Protein AF-A0A954G2Z8-F1 (afdb_monomer)

pLDDT: mean 92.36, std 8.11, range [52.47, 98.81]

Sequence (310 aa):
PIFQYERGKNSLGLRSRPERDPNVRHILRVSKGTLALEGIGFEFDPPEVGKDVPWAAIVVNGGNLKMLNCSISEQNDKGMAAVQFLKPTDSTITNCFFVGGRAAFEIEGTGKQTISVDDSILFSRKIFSVLKSTGTPAGGDINLNLSYCTVQGSEGFVFERFVKNINVKSDHCAFKVENLGLSMLSNKGSKENRSFAGEANVYDVNDWLGMSGKAESSVTDVKSWNQFWGKTDETSVGETLAFVFRRPNNSFNHRYKPEDWEVSETSPLVIRGLDFGAKPASVGAGAGFSRFRSSILYNEWKQKQLAAAK

Structure (mmCIF, N/CA/C/O backbone):
data_AF-A0A954G2Z8-F1
#
_entry.id   AF-A0A954G2Z8-F1
#
loop_
_atom_site.group_PDB
_atom_site.id
_atom_site.type_symbol
_atom_site.label_atom_id
_atom_site.label_alt_id
_atom_site.label_comp_id
_atom_site.label_asym_id
_atom_site.label_entity_id
_atom_site.label_seq_id
_atom_site.pdbx_PDB_ins_code
_atom_site.Cartn_x
_atom_site.Cartn_y
_atom_site.Cartn_z
_atom_site.occupancy
_atom_site.B_iso_or_equiv
_atom_site.auth_seq_id
_atom_site.auth_comp_id
_atom_site.auth_asym_id
_atom_site.auth_atom_id
_atom_site.pdbx_PDB_model_num
ATOM 1 N N . PRO A 1 1 ? 0.692 -10.985 -18.324 1.00 90.25 1 PRO A N 1
ATOM 2 C CA . PRO A 1 1 ? 2.110 -10.781 -18.721 1.00 90.25 1 PRO A CA 1
ATOM 3 C C . PRO A 1 1 ? 2.911 -10.355 -17.489 1.00 90.25 1 PRO A C 1
ATOM 5 O O . PRO A 1 1 ? 2.307 -9.758 -16.600 1.00 90.25 1 PRO A O 1
ATOM 8 N N . ILE A 1 2 ? 4.210 -10.663 -17.429 1.00 94.81 2 ILE A N 1
ATOM 9 C CA . ILE A 1 2 ? 5.094 -10.249 -16.329 1.00 94.81 2 ILE A CA 1
ATOM 10 C C . ILE A 1 2 ? 6.213 -9.380 -16.903 1.00 94.81 2 ILE A C 1
ATOM 12 O O . ILE A 1 2 ? 6.859 -9.770 -17.873 1.00 94.81 2 ILE A O 1
ATOM 16 N N . PHE A 1 3 ? 6.415 -8.202 -16.319 1.00 94.56 3 PHE A N 1
ATOM 17 C CA . PHE A 1 3 ? 7.548 -7.324 -16.586 1.00 94.56 3 PHE A CA 1
ATOM 18 C C . PHE A 1 3 ? 8.568 -7.520 -15.471 1.00 94.56 3 PHE A C 1
ATOM 20 O O . PHE A 1 3 ? 8.352 -7.074 -14.344 1.00 94.56 3 PHE A O 1
ATOM 27 N N . GLN A 1 4 ? 9.667 -8.194 -15.793 1.00 95.06 4 GLN A N 1
ATOM 28 C CA . GLN A 1 4 ? 10.774 -8.379 -14.867 1.00 95.06 4 GLN A CA 1
ATOM 29 C C . GLN A 1 4 ? 11.759 -7.217 -15.006 1.00 95.06 4 GLN A C 1
ATOM 31 O O . GLN A 1 4 ? 12.159 -6.857 -16.116 1.00 95.06 4 GLN A O 1
ATOM 36 N N . TYR A 1 5 ? 12.136 -6.606 -13.886 1.00 93.62 5 TYR A N 1
ATOM 37 C CA . TYR A 1 5 ? 13.180 -5.594 -13.879 1.00 93.62 5 TYR A CA 1
ATOM 38 C C . TYR A 1 5 ? 14.544 -6.246 -14.111 1.00 93.62 5 TYR A C 1
ATOM 40 O O . TYR A 1 5 ? 14.969 -7.123 -13.362 1.00 93.62 5 TYR A O 1
ATOM 48 N N . GLU A 1 6 ? 15.272 -5.740 -15.102 1.00 87.50 6 GLU A N 1
ATOM 49 C CA . GLU A 1 6 ? 16.677 -6.060 -15.308 1.00 87.50 6 GLU A CA 1
ATOM 50 C C . GLU A 1 6 ? 17.505 -4.780 -15.390 1.00 87.50 6 GLU A C 1
ATOM 52 O O . GLU A 1 6 ? 17.125 -3.783 -16.013 1.00 87.50 6 GLU A O 1
ATOM 57 N N . ARG A 1 7 ? 18.699 -4.810 -14.789 1.00 82.06 7 ARG A N 1
ATOM 58 C CA . ARG A 1 7 ? 19.651 -3.704 -14.902 1.00 82.06 7 ARG A CA 1
ATOM 59 C C . ARG A 1 7 ? 20.201 -3.647 -16.327 1.00 82.06 7 ARG A C 1
ATOM 61 O O . ARG A 1 7 ? 21.109 -4.396 -16.685 1.00 82.06 7 ARG A O 1
ATOM 68 N N . GLY A 1 8 ? 19.683 -2.704 -17.107 1.00 81.12 8 GLY A N 1
ATOM 69 C CA . GLY A 1 8 ? 20.103 -2.471 -18.484 1.00 81.12 8 GLY A CA 1
ATOM 70 C C . GLY A 1 8 ? 21.522 -1.905 -18.650 1.00 81.12 8 GLY A C 1
ATOM 71 O O . GLY A 1 8 ? 22.284 -1.680 -17.698 1.00 81.12 8 GLY A O 1
ATOM 72 N N . LYS A 1 9 ? 21.869 -1.651 -19.913 1.00 83.44 9 LYS A N 1
ATOM 73 C CA . LYS A 1 9 ? 23.077 -0.934 -20.335 1.00 83.44 9 LYS A CA 1
ATOM 74 C C . LYS A 1 9 ? 22.714 0.489 -20.766 1.00 83.44 9 LYS A C 1
ATOM 76 O O . LYS A 1 9 ? 21.613 0.725 -21.253 1.00 83.44 9 LYS A O 1
ATOM 81 N N . ASN A 1 10 ? 23.640 1.428 -20.604 1.00 80.50 10 ASN A N 1
ATOM 82 C CA . ASN A 1 10 ? 23.507 2.781 -21.136 1.00 80.50 10 ASN A CA 1
ATOM 83 C C . ASN A 1 10 ? 23.793 2.817 -22.652 1.00 80.50 10 ASN A C 1
ATOM 85 O O . ASN A 1 10 ? 24.149 1.803 -23.253 1.00 80.50 10 ASN A O 1
ATOM 89 N N . SER A 1 11 ? 23.692 4.000 -23.267 1.00 80.81 11 SER A N 1
ATOM 90 C CA . SER A 1 11 ? 23.956 4.210 -24.702 1.00 80.81 11 SER A CA 1
ATOM 91 C C . SER A 1 11 ? 25.372 3.825 -25.155 1.00 80.81 11 SER A C 1
ATOM 93 O O . SER A 1 11 ? 25.592 3.612 -26.341 1.00 80.81 11 SER A O 1
ATOM 95 N N . LEU A 1 12 ? 26.323 3.700 -24.224 1.00 83.62 12 LEU A N 1
ATOM 96 C CA . LEU A 1 12 ? 27.702 3.266 -24.474 1.00 83.62 12 LEU A CA 1
ATOM 97 C C . LEU A 1 12 ? 27.895 1.751 -24.266 1.00 83.62 12 LEU A C 1
ATOM 99 O O . LEU A 1 12 ? 29.023 1.266 -24.261 1.00 83.62 12 LEU A O 1
ATOM 103 N N . GLY A 1 13 ? 26.820 0.993 -24.022 1.00 84.06 13 GLY A N 1
ATOM 104 C CA . GLY A 1 13 ? 26.878 -0.446 -23.754 1.00 84.06 13 GLY A CA 1
ATOM 105 C C . GLY A 1 13 ? 27.413 -0.816 -22.363 1.00 84.06 13 GLY A C 1
ATOM 106 O O . GLY A 1 13 ? 27.568 -2.003 -22.057 1.00 84.06 13 GLY A O 1
ATOM 107 N N . LEU A 1 14 ? 27.670 0.166 -21.495 1.00 85.50 14 LEU A N 1
ATOM 108 C CA . LEU A 1 14 ? 28.127 -0.052 -20.124 1.00 85.50 14 LEU A CA 1
ATOM 109 C C . LEU A 1 14 ? 26.931 -0.323 -19.215 1.00 85.50 14 LEU A C 1
ATOM 111 O O . LEU A 1 14 ? 25.876 0.281 -19.386 1.00 85.50 14 LEU A O 1
ATOM 115 N N . ARG A 1 15 ? 27.092 -1.186 -18.203 1.00 85.25 15 ARG A N 1
ATOM 116 C CA . ARG A 1 15 ? 26.044 -1.402 -17.189 1.00 85.25 15 ARG A CA 1
ATOM 117 C C . ARG A 1 15 ? 25.633 -0.061 -16.580 1.00 85.25 15 ARG A C 1
ATOM 119 O O . ARG A 1 15 ? 26.488 0.668 -16.066 1.00 85.25 15 ARG A O 1
ATOM 126 N N . SER A 1 16 ? 24.336 0.243 -16.622 1.00 86.19 16 SER A N 1
ATOM 127 C CA . SER A 1 16 ? 23.784 1.478 -16.061 1.00 86.19 16 SER A CA 1
ATOM 128 C C . SER A 1 16 ? 24.166 1.610 -14.593 1.00 86.19 16 SER A C 1
ATOM 130 O O . SER A 1 16 ? 24.310 0.595 -13.922 1.00 86.19 16 SER A O 1
ATOM 132 N N . ARG A 1 17 ? 24.373 2.825 -14.077 1.00 89.19 17 ARG A N 1
ATOM 133 C CA . ARG A 1 17 ? 24.805 3.068 -12.687 1.00 89.19 17 ARG A CA 1
ATOM 134 C C . ARG A 1 17 ? 23.668 3.723 -11.900 1.00 89.19 17 ARG A C 1
ATOM 136 O O . ARG A 1 17 ? 23.559 4.949 -11.956 1.00 89.19 17 ARG A O 1
ATOM 143 N N . PRO A 1 18 ? 22.823 2.944 -11.199 1.00 89.81 18 PRO A N 1
ATOM 144 C CA . PRO A 1 18 ? 21.674 3.467 -10.462 1.00 89.81 18 PRO A CA 1
ATOM 145 C C . PRO A 1 18 ? 22.058 4.549 -9.459 1.00 89.81 18 PRO A C 1
ATOM 147 O O . PRO A 1 18 ? 21.295 5.476 -9.235 1.00 89.81 18 PRO A O 1
ATOM 150 N N . GLU A 1 19 ? 23.274 4.519 -8.918 1.00 89.12 19 GLU A N 1
ATOM 151 C CA . GLU A 1 19 ? 23.785 5.524 -7.985 1.00 89.12 19 GLU A CA 1
ATOM 152 C C . GLU A 1 19 ? 23.887 6.921 -8.622 1.00 89.12 19 GLU A C 1
ATOM 154 O O . GLU A 1 19 ? 23.831 7.925 -7.918 1.00 89.12 19 GLU A O 1
ATOM 159 N N . ARG A 1 20 ? 24.033 6.993 -9.953 1.00 87.50 20 ARG A N 1
ATOM 160 C CA . ARG A 1 20 ? 24.210 8.239 -10.719 1.00 87.50 20 ARG A CA 1
ATOM 161 C C . ARG A 1 20 ? 23.039 8.563 -11.640 1.00 87.50 20 ARG A C 1
ATOM 163 O O . ARG A 1 20 ? 22.865 9.724 -11.985 1.00 87.50 20 ARG A O 1
ATOM 170 N N . ASP A 1 21 ? 22.268 7.559 -12.039 1.00 87.56 21 ASP A N 1
ATOM 171 C CA . ASP A 1 21 ? 21.149 7.710 -12.964 1.00 87.56 21 ASP A CA 1
ATOM 172 C C . ASP A 1 21 ? 19.831 7.293 -12.289 1.00 87.56 21 ASP A C 1
ATOM 174 O O . ASP A 1 21 ? 19.577 6.102 -12.094 1.00 87.56 21 ASP A O 1
ATOM 178 N N . PRO A 1 22 ? 18.970 8.253 -11.913 1.00 88.81 22 PRO A N 1
ATOM 179 C CA . PRO A 1 22 ? 17.661 7.954 -11.343 1.00 88.81 22 PRO A CA 1
ATOM 180 C C . PRO A 1 22 ? 16.688 7.265 -12.307 1.00 88.81 22 PRO A C 1
ATOM 182 O O . PRO A 1 22 ? 15.720 6.654 -11.852 1.00 88.81 22 PRO A O 1
ATOM 185 N N . ASN A 1 23 ? 16.903 7.356 -13.624 1.00 87.69 23 ASN A N 1
ATOM 186 C CA . ASN A 1 23 ? 15.983 6.788 -14.614 1.00 87.69 23 ASN A CA 1
ATOM 187 C C . ASN A 1 23 ? 16.054 5.266 -14.689 1.00 87.69 23 ASN A C 1
ATOM 189 O O . ASN A 1 23 ? 15.113 4.640 -15.157 1.00 87.69 23 ASN A O 1
ATOM 193 N N . VAL A 1 24 ? 17.127 4.665 -14.177 1.00 90.25 24 VAL A N 1
ATOM 194 C CA . VAL A 1 24 ? 17.268 3.204 -14.128 1.00 90.25 24 VAL A CA 1
ATOM 195 C C . VAL A 1 24 ? 16.809 2.610 -12.800 1.00 90.25 24 VAL A C 1
ATOM 197 O O . VAL A 1 24 ? 17.068 1.448 -12.537 1.00 90.25 24 VAL A O 1
ATOM 200 N N . ARG A 1 25 ? 16.163 3.397 -11.930 1.00 93.06 25 ARG A N 1
ATOM 201 C CA . ARG A 1 25 ? 15.697 2.939 -10.608 1.00 93.06 25 ARG A CA 1
ATOM 202 C C . ARG A 1 25 ? 14.254 2.429 -10.604 1.00 93.06 25 ARG A C 1
ATOM 204 O O . ARG A 1 25 ? 13.745 2.115 -9.533 1.00 93.06 25 ARG A O 1
ATOM 211 N N . HIS A 1 26 ? 13.604 2.400 -11.769 1.00 94.44 26 HIS A N 1
ATOM 212 C CA . HIS A 1 26 ? 12.204 2.017 -11.926 1.00 94.44 26 HIS A CA 1
ATOM 213 C C . HIS A 1 26 ? 11.900 1.373 -13.275 1.00 94.44 26 HIS A C 1
ATOM 215 O O . HIS A 1 26 ? 12.658 1.549 -14.225 1.00 94.44 26 HIS A O 1
ATOM 221 N N . ILE A 1 27 ? 10.784 0.636 -13.352 1.00 94.25 27 ILE A N 1
ATOM 222 C CA . ILE A 1 27 ? 10.290 0.043 -14.607 1.00 94.25 27 ILE A CA 1
ATOM 223 C C . ILE A 1 27 ? 9.490 1.087 -15.385 1.00 94.25 27 ILE A C 1
ATOM 225 O O . ILE A 1 27 ? 9.702 1.271 -16.581 1.00 94.25 27 ILE A O 1
ATOM 229 N N . LEU A 1 28 ? 8.567 1.779 -14.710 1.00 95.06 28 LEU A N 1
ATOM 230 C CA . LEU A 1 28 ? 7.657 2.731 -15.345 1.00 95.06 28 LEU A CA 1
ATOM 231 C C . LEU A 1 28 ? 7.708 4.094 -14.669 1.00 95.06 28 LEU A C 1
ATOM 233 O O . LEU A 1 28 ? 7.765 4.200 -13.443 1.00 95.06 28 LEU A O 1
ATOM 237 N N . ARG A 1 29 ? 7.622 5.145 -15.488 1.00 95.94 29 ARG A N 1
ATOM 238 C CA . ARG A 1 29 ? 7.401 6.514 -15.029 1.00 95.94 29 ARG A CA 1
ATOM 239 C C . ARG A 1 29 ? 6.187 7.125 -15.711 1.00 95.94 29 ARG A C 1
ATOM 241 O O . ARG A 1 29 ? 6.143 7.222 -16.935 1.00 95.94 29 ARG A O 1
ATOM 248 N N . VAL A 1 30 ? 5.257 7.624 -14.906 1.00 96.69 30 VAL A N 1
ATOM 249 C CA . VAL A 1 30 ? 4.164 8.495 -15.342 1.00 96.69 30 VAL A CA 1
ATOM 250 C C . VAL A 1 30 ? 4.600 9.935 -15.095 1.00 96.69 30 VAL A C 1
ATOM 252 O O . VAL A 1 30 ? 4.834 10.322 -13.954 1.00 96.69 30 VAL A O 1
ATOM 255 N N . SER A 1 31 ? 4.779 10.713 -16.162 1.00 95.00 31 SER A N 1
ATOM 256 C CA . SER A 1 31 ? 5.211 12.121 -16.061 1.00 95.00 31 SER A CA 1
ATOM 257 C C . SER A 1 31 ? 4.078 13.116 -16.334 1.00 95.00 31 SER A C 1
ATOM 259 O O . SER A 1 31 ? 4.170 14.279 -15.947 1.00 95.00 31 SER A O 1
ATOM 261 N N . LYS A 1 32 ? 3.044 12.690 -17.070 1.00 93.56 32 LYS A N 1
ATOM 262 C CA . LYS A 1 32 ? 1.860 13.477 -17.444 1.00 93.56 32 LYS A CA 1
ATOM 263 C C . LYS A 1 32 ? 0.747 12.551 -17.941 1.00 93.56 32 LYS A C 1
ATOM 265 O O . LYS A 1 32 ? 1.028 11.433 -18.367 1.00 93.56 32 LYS A O 1
ATOM 270 N N . GLY A 1 33 ? -0.485 13.060 -17.980 1.00 94.38 33 GLY A N 1
ATOM 271 C CA . GLY A 1 33 ? -1.647 12.318 -18.477 1.00 94.38 33 GLY A CA 1
ATOM 272 C C . GLY A 1 33 ? -2.090 11.203 -17.527 1.00 94.38 33 GLY A C 1
ATOM 273 O O . GLY A 1 33 ? -1.737 11.216 -16.353 1.00 94.38 33 GLY A O 1
ATOM 274 N N . THR A 1 34 ? -2.875 10.254 -18.035 1.00 95.12 34 THR A N 1
ATOM 275 C CA . THR A 1 34 ? -3.327 9.084 -17.268 1.00 95.12 34 THR A CA 1
ATOM 276 C C . THR A 1 34 ? -2.747 7.819 -17.886 1.00 95.12 34 THR A C 1
ATOM 278 O O . THR A 1 34 ? -2.984 7.556 -19.064 1.00 95.12 34 THR A O 1
ATOM 281 N N . LEU A 1 35 ? -2.010 7.036 -17.097 1.00 95.69 35 LEU A N 1
ATOM 282 C CA . LEU A 1 35 ? -1.584 5.688 -17.470 1.00 95.69 35 LEU A CA 1
ATOM 283 C C . LEU A 1 35 ? -2.550 4.673 -16.855 1.00 95.69 35 LEU A C 1
ATOM 285 O O . LEU A 1 35 ? -2.660 4.602 -15.632 1.00 95.69 35 LEU A O 1
ATOM 289 N N . ALA A 1 36 ? -3.222 3.891 -17.699 1.00 95.06 36 ALA A N 1
ATOM 290 C CA . ALA A 1 36 ? -4.060 2.773 -17.278 1.00 95.06 36 ALA A CA 1
ATOM 291 C C . ALA A 1 36 ? -3.338 1.441 -17.530 1.00 95.06 36 ALA A C 1
ATOM 293 O O . ALA A 1 36 ? -2.864 1.194 -18.638 1.00 95.06 36 ALA A O 1
ATOM 294 N N . LEU A 1 37 ? -3.248 0.601 -16.500 1.00 96.06 37 LEU A N 1
ATOM 295 C CA . LEU A 1 37 ? -2.634 -0.725 -16.531 1.00 96.06 37 LEU A CA 1
ATOM 296 C C . LEU A 1 37 ? -3.671 -1.768 -16.104 1.00 96.06 37 LEU A C 1
ATOM 298 O O . LEU A 1 37 ? -4.295 -1.612 -15.056 1.00 96.06 37 LEU A O 1
ATOM 302 N N . GLU A 1 38 ? -3.825 -2.834 -16.893 1.00 95.50 38 GLU A N 1
ATOM 303 C CA . GLU A 1 38 ? -4.797 -3.906 -16.641 1.00 95.50 38 GLU A CA 1
ATOM 304 C C . GLU A 1 38 ? -4.132 -5.285 -16.730 1.00 95.50 38 GLU A C 1
ATOM 306 O O . GLU A 1 38 ? -3.578 -5.645 -17.772 1.00 95.50 38 GLU A O 1
ATOM 311 N N . GLY A 1 39 ? -4.198 -6.084 -15.662 1.00 96.38 39 GLY A N 1
ATOM 312 C CA . GLY A 1 39 ? -3.778 -7.491 -15.711 1.00 96.38 39 GLY A CA 1
ATOM 313 C C . GLY A 1 39 ? -2.266 -7.718 -15.848 1.00 96.38 39 GLY A C 1
ATOM 314 O O . GLY A 1 39 ? -1.847 -8.769 -16.354 1.00 96.38 39 GLY A O 1
ATOM 315 N N . ILE A 1 40 ? -1.440 -6.740 -15.459 1.00 97.06 40 ILE A N 1
ATOM 316 C CA . ILE A 1 40 ? 0.021 -6.776 -15.624 1.00 97.06 40 ILE A CA 1
ATOM 317 C C . ILE A 1 40 ? 0.704 -7.117 -14.296 1.00 97.06 40 ILE A C 1
ATOM 319 O O . ILE A 1 40 ? 0.449 -6.485 -13.275 1.00 97.06 40 ILE A O 1
ATOM 323 N N . GLY A 1 41 ? 1.596 -8.108 -14.324 1.00 97.88 41 GLY A N 1
ATOM 324 C CA . GLY A 1 41 ? 2.510 -8.411 -13.226 1.00 97.88 41 GLY A CA 1
ATOM 325 C C . GLY A 1 41 ? 3.847 -7.690 -13.394 1.00 97.88 41 GLY A C 1
ATOM 326 O O . GLY A 1 41 ? 4.348 -7.565 -14.511 1.00 97.88 41 GLY A O 1
ATOM 327 N N . PHE A 1 42 ? 4.433 -7.257 -12.286 1.00 98.06 42 PHE A N 1
ATOM 328 C CA . PHE A 1 42 ? 5.763 -6.672 -12.196 1.00 98.06 42 PHE A CA 1
ATOM 329 C C . PHE A 1 42 ? 6.573 -7.441 -11.153 1.00 98.06 42 PHE A C 1
ATOM 331 O O . PHE A 1 42 ? 6.142 -7.593 -10.007 1.00 98.06 42 PHE A O 1
ATOM 338 N N . GLU A 1 43 ? 7.752 -7.905 -11.549 1.00 97.56 43 GLU A N 1
ATOM 339 C CA . GLU A 1 43 ? 8.732 -8.523 -10.656 1.00 97.56 43 GLU A CA 1
ATOM 340 C C . GLU A 1 43 ? 9.955 -7.612 -10.606 1.00 97.56 43 GLU A C 1
ATOM 342 O O . GLU A 1 43 ? 10.632 -7.395 -11.613 1.00 97.56 43 GLU A O 1
ATOM 347 N N . PHE A 1 44 ? 10.201 -7.014 -9.444 1.00 97.06 44 PHE A N 1
ATOM 348 C CA . PHE A 1 44 ? 11.260 -6.043 -9.235 1.00 97.06 44 PHE A CA 1
ATOM 349 C C . PHE A 1 44 ? 12.186 -6.524 -8.126 1.00 97.06 44 PHE A C 1
ATOM 351 O O . PHE A 1 44 ? 11.900 -6.331 -6.951 1.00 97.06 44 PHE A O 1
ATOM 358 N N . ASP A 1 45 ? 13.323 -7.090 -8.518 1.00 96.31 45 ASP A N 1
ATOM 359 C CA . ASP A 1 45 ? 14.423 -7.415 -7.614 1.00 96.31 45 ASP A CA 1
ATOM 360 C C . ASP A 1 45 ? 15.536 -6.376 -7.797 1.00 96.31 45 ASP A C 1
ATOM 362 O O . ASP A 1 45 ? 16.297 -6.444 -8.774 1.00 96.31 45 ASP A O 1
ATOM 366 N N . PRO A 1 46 ? 15.656 -5.377 -6.899 1.00 93.69 46 PRO A N 1
ATOM 367 C CA . PRO A 1 46 ? 16.713 -4.396 -7.017 1.00 93.69 46 PRO A CA 1
ATOM 368 C C . PRO A 1 46 ? 18.097 -5.057 -6.948 1.00 93.69 46 PRO A C 1
ATOM 370 O O . PRO A 1 46 ? 18.344 -5.887 -6.073 1.00 93.69 46 PRO A O 1
ATOM 373 N N . PRO A 1 47 ? 19.039 -4.708 -7.835 1.00 91.25 47 PRO A N 1
ATOM 374 C CA . PRO A 1 47 ? 20.375 -5.268 -7.805 1.00 91.25 47 PRO A CA 1
ATOM 375 C C . PRO A 1 47 ? 21.135 -4.737 -6.596 1.00 91.25 47 PRO A C 1
ATOM 377 O O . PRO A 1 47 ? 20.971 -3.586 -6.187 1.00 91.25 47 PRO A O 1
ATOM 380 N N . GLU A 1 48 ? 22.060 -5.546 -6.094 1.00 88.12 48 GLU A N 1
ATOM 381 C CA . GLU A 1 48 ? 23.008 -5.072 -5.101 1.00 88.12 48 GLU A CA 1
ATOM 382 C C . GLU A 1 48 ? 23.917 -3.991 -5.700 1.00 88.12 48 GLU A C 1
ATOM 384 O O . GLU A 1 48 ? 24.555 -4.158 -6.746 1.00 88.12 48 GLU A O 1
ATOM 389 N N . VAL A 1 49 ? 23.935 -2.849 -5.025 1.00 85.25 49 VAL A N 1
ATOM 390 C CA . VAL A 1 49 ? 24.729 -1.670 -5.355 1.00 85.25 49 VAL A CA 1
ATOM 391 C C . VAL A 1 49 ? 25.412 -1.203 -4.075 1.00 85.25 49 VAL A C 1
ATOM 393 O O . VAL A 1 49 ? 24.845 -1.295 -2.993 1.00 85.25 49 VAL A O 1
ATOM 396 N N . GLY A 1 50 ? 26.650 -0.715 -4.168 1.00 81.12 50 GLY A N 1
ATOM 397 C CA . GLY A 1 50 ? 27.468 -0.380 -2.989 1.00 81.12 50 GLY A CA 1
ATOM 398 C C . GLY A 1 50 ? 27.022 0.872 -2.219 1.00 81.12 50 GLY A C 1
ATOM 399 O O . GLY A 1 50 ? 27.800 1.412 -1.436 1.00 81.12 50 GLY A O 1
ATOM 400 N N . LYS A 1 51 ? 25.823 1.393 -2.496 1.00 85.12 51 LYS A N 1
ATOM 401 C CA . LYS A 1 51 ? 25.218 2.571 -1.869 1.00 85.12 51 LYS A CA 1
ATOM 402 C C . LYS A 1 51 ? 23.716 2.367 -1.758 1.00 85.12 51 LYS A C 1
ATOM 404 O O . LYS A 1 51 ? 23.136 1.691 -2.600 1.00 85.12 51 LYS A O 1
ATOM 409 N N . ASP A 1 52 ? 23.102 3.021 -0.783 1.00 85.75 52 ASP A N 1
ATOM 410 C CA . ASP A 1 52 ? 21.648 3.057 -0.684 1.00 85.75 52 ASP A CA 1
ATOM 411 C C . ASP A 1 52 ? 21.044 3.811 -1.882 1.00 85.75 52 ASP A C 1
ATOM 413 O O . ASP A 1 52 ? 21.497 4.903 -2.251 1.00 85.75 52 ASP A O 1
ATOM 417 N N . VAL A 1 53 ? 20.062 3.191 -2.533 1.00 90.31 53 VAL A N 1
ATOM 418 C CA . VAL A 1 53 ? 19.406 3.699 -3.740 1.00 90.31 53 VAL A CA 1
ATOM 419 C C . VAL A 1 53 ? 17.897 3.552 -3.556 1.00 90.31 53 VAL A C 1
ATOM 421 O O . VAL A 1 53 ? 17.424 2.442 -3.328 1.00 90.31 53 VAL A O 1
ATOM 424 N N . PRO A 1 54 ? 17.112 4.633 -3.714 1.00 90.38 54 PRO A N 1
ATOM 425 C CA . PRO A 1 54 ? 15.663 4.542 -3.625 1.00 90.38 54 PRO A CA 1
ATOM 426 C C . PRO A 1 54 ? 15.117 3.865 -4.886 1.00 90.38 54 PRO A C 1
ATOM 428 O O . PRO A 1 54 ? 15.034 4.479 -5.953 1.00 90.38 54 PRO A O 1
ATOM 431 N N . TRP A 1 55 ? 14.778 2.586 -4.761 1.00 95.44 55 TRP A N 1
ATOM 432 C CA . TRP A 1 55 ? 14.184 1.780 -5.826 1.00 95.44 55 TRP A CA 1
ATOM 433 C C . TRP A 1 55 ? 12.669 1.953 -5.872 1.00 95.44 55 TRP A C 1
ATOM 435 O O . TRP A 1 55 ? 12.027 2.047 -4.827 1.00 95.44 55 TRP A O 1
ATOM 445 N N . ALA A 1 56 ? 12.059 1.952 -7.051 1.00 96.25 56 ALA A N 1
ATOM 446 C CA . ALA A 1 56 ? 10.603 1.919 -7.149 1.00 96.25 56 ALA A CA 1
ATOM 447 C C . ALA A 1 56 ? 10.154 1.138 -8.378 1.00 96.25 56 ALA A C 1
ATOM 449 O O . ALA A 1 56 ? 10.754 1.309 -9.425 1.00 96.25 56 ALA A O 1
ATOM 450 N N . ALA A 1 57 ? 9.101 0.324 -8.317 1.00 97.38 57 ALA A N 1
ATOM 451 C CA . ALA A 1 57 ? 8.619 -0.333 -9.535 1.00 97.38 57 ALA A CA 1
ATOM 452 C C . ALA A 1 57 ? 7.951 0.684 -10.480 1.00 97.38 57 ALA A C 1
ATOM 454 O O . ALA A 1 57 ? 8.283 0.741 -11.671 1.00 97.38 57 ALA A O 1
ATOM 455 N N . ILE A 1 58 ? 7.074 1.536 -9.937 1.00 97.94 58 ILE A N 1
ATOM 456 C CA . ILE A 1 58 ? 6.376 2.594 -10.676 1.00 97.94 58 ILE A CA 1
ATOM 457 C C . ILE A 1 58 ? 6.600 3.949 -9.998 1.00 97.94 58 ILE A C 1
ATOM 459 O O . ILE A 1 58 ? 6.403 4.097 -8.795 1.00 97.94 58 ILE A O 1
ATOM 463 N N . VAL A 1 59 ? 6.963 4.965 -10.784 1.00 97.31 59 VAL A N 1
ATOM 464 C CA . VAL A 1 59 ? 7.095 6.355 -10.325 1.00 97.31 59 VAL A CA 1
ATOM 465 C C . VAL A 1 59 ? 6.049 7.234 -11.005 1.00 97.31 59 VAL A C 1
ATOM 467 O O . VAL A 1 59 ? 6.059 7.404 -12.221 1.00 97.31 59 VAL A O 1
ATOM 470 N N . VAL A 1 60 ? 5.182 7.862 -10.223 1.00 96.88 60 VAL A N 1
ATOM 471 C CA . VAL A 1 60 ? 4.224 8.880 -10.658 1.00 96.88 60 VAL A CA 1
ATOM 472 C C . VAL 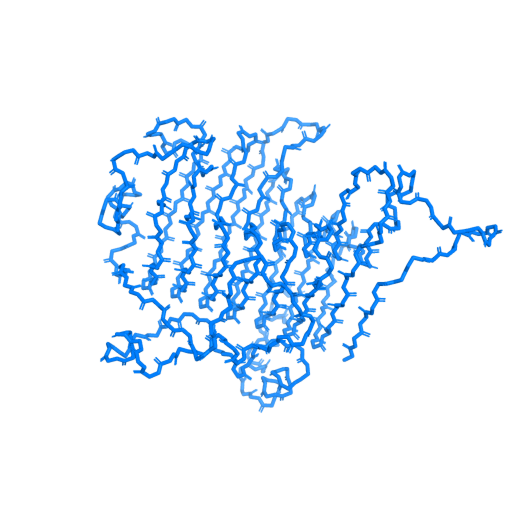A 1 60 ? 4.796 10.252 -10.308 1.00 96.88 60 VAL A C 1
ATOM 474 O O . VAL A 1 60 ? 4.710 10.726 -9.180 1.00 96.88 60 VAL A O 1
ATOM 477 N N . ASN A 1 61 ? 5.414 10.891 -11.297 1.00 93.75 61 ASN A N 1
ATOM 478 C CA . ASN A 1 61 ? 6.036 12.214 -11.207 1.00 93.75 61 ASN A CA 1
ATOM 479 C C . ASN A 1 61 ? 5.235 13.263 -12.004 1.00 93.75 61 ASN A C 1
ATOM 481 O O . ASN A 1 61 ? 5.795 14.144 -12.662 1.00 93.75 61 ASN A O 1
ATOM 485 N N . GLY A 1 62 ? 3.910 13.122 -11.977 1.00 88.06 62 GLY A N 1
ATOM 486 C CA . GLY A 1 62 ? 2.940 13.956 -12.681 1.00 88.06 62 GLY A CA 1
ATOM 487 C C . GLY A 1 62 ? 1.889 13.112 -13.403 1.00 88.06 62 GLY A C 1
ATOM 488 O O . GLY A 1 62 ? 2.211 12.087 -14.000 1.00 88.06 62 GLY A O 1
ATOM 489 N N . GLY A 1 63 ? 0.631 13.555 -13.367 1.00 93.56 63 GLY A N 1
ATOM 490 C CA . GLY A 1 63 ? -0.496 12.812 -13.935 1.00 93.56 63 GLY A CA 1
ATOM 491 C C . GLY A 1 63 ? -1.087 11.773 -12.977 1.00 93.56 63 GLY A C 1
ATOM 492 O O . GLY A 1 63 ? -0.942 11.879 -11.760 1.00 93.56 63 GLY A O 1
ATOM 493 N N . ASN A 1 64 ? -1.766 10.774 -13.542 1.00 96.19 64 ASN A N 1
ATOM 494 C CA . ASN A 1 64 ? -2.575 9.798 -12.813 1.00 96.19 64 ASN A CA 1
ATOM 495 C C . ASN A 1 64 ? -2.193 8.366 -13.189 1.00 96.19 64 ASN A C 1
ATOM 497 O O . ASN A 1 64 ? -1.928 8.065 -14.358 1.00 96.19 64 ASN A O 1
ATOM 501 N N . LEU A 1 65 ? -2.228 7.475 -12.205 1.00 97.81 65 LEU A N 1
ATOM 502 C CA . LEU A 1 65 ? -2.060 6.043 -12.386 1.00 97.81 65 LEU A CA 1
ATOM 503 C C . LEU A 1 65 ? -3.385 5.339 -12.094 1.00 97.81 65 LEU A C 1
ATOM 505 O O . LEU A 1 65 ? -3.964 5.497 -11.021 1.00 97.81 65 LEU A O 1
ATOM 509 N N . LYS A 1 66 ? -3.854 4.542 -13.052 1.00 96.94 66 LYS A N 1
ATOM 510 C CA . LYS A 1 66 ? -4.999 3.649 -12.882 1.00 96.94 66 LYS A CA 1
ATOM 511 C C . LYS A 1 66 ? -4.516 2.215 -13.024 1.00 96.94 66 LYS A C 1
ATOM 513 O O . LYS A 1 66 ? -4.038 1.834 -14.088 1.00 96.94 66 LYS A O 1
ATOM 518 N N . MET A 1 67 ? -4.614 1.432 -11.960 1.00 97.75 67 MET A N 1
ATOM 519 C CA . MET A 1 67 ? -4.244 0.020 -11.960 1.00 97.75 67 MET A CA 1
ATOM 520 C C . MET A 1 67 ? -5.483 -0.823 -11.705 1.00 97.75 67 MET A C 1
ATOM 522 O O . MET A 1 67 ? -6.217 -0.570 -10.753 1.00 97.75 67 MET A O 1
ATOM 526 N N . LEU A 1 68 ? -5.691 -1.830 -12.545 1.00 97.44 68 LEU A N 1
ATOM 527 C CA . LEU A 1 68 ? -6.711 -2.847 -12.361 1.00 97.44 68 LEU A CA 1
ATOM 528 C C . LEU A 1 68 ? -6.057 -4.219 -12.457 1.00 97.44 68 LEU A C 1
ATOM 530 O O . LEU A 1 68 ? -5.443 -4.543 -13.476 1.00 97.44 68 LEU A O 1
ATOM 534 N N . ASN A 1 69 ? -6.223 -5.050 -11.429 1.00 98.06 69 ASN A N 1
ATOM 535 C CA . ASN A 1 69 ? -5.731 -6.426 -11.461 1.00 98.06 69 ASN A CA 1
ATOM 536 C C . ASN A 1 69 ? -4.237 -6.532 -11.797 1.00 98.06 69 ASN A C 1
ATOM 538 O O . ASN A 1 69 ? -3.800 -7.423 -12.524 1.00 98.06 69 ASN A O 1
ATOM 542 N N . CYS A 1 70 ? -3.440 -5.593 -11.304 1.00 98.56 70 CYS A N 1
ATOM 543 C CA . CYS A 1 70 ? -1.996 -5.641 -11.455 1.00 98.56 70 CYS A CA 1
ATOM 544 C C . CYS A 1 70 ? -1.364 -6.319 -10.240 1.00 98.56 70 CYS A C 1
ATOM 546 O O . CYS A 1 70 ? -1.919 -6.289 -9.142 1.00 98.56 70 CYS A O 1
ATOM 5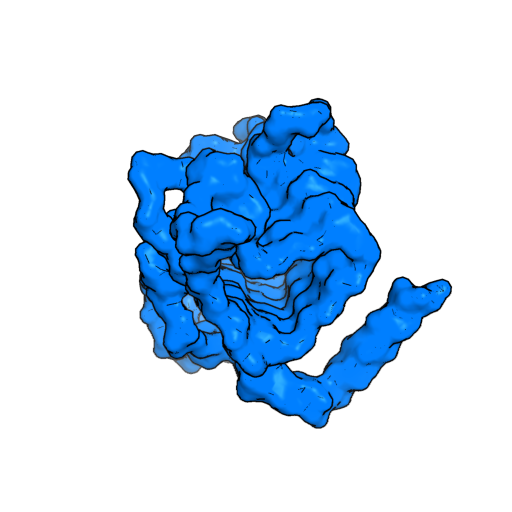48 N N . SER A 1 71 ? -0.181 -6.893 -10.433 1.00 98.56 71 SER A N 1
ATOM 549 C CA . SER A 1 71 ? 0.632 -7.411 -9.331 1.00 98.56 71 SER A CA 1
ATOM 550 C C . SER A 1 71 ? 1.997 -6.737 -9.327 1.00 98.56 71 SER A C 1
ATOM 552 O O . SER A 1 71 ? 2.581 -6.586 -10.395 1.00 98.56 71 SER A O 1
ATOM 554 N N . ILE A 1 72 ? 2.531 -6.362 -8.167 1.00 98.62 72 ILE A N 1
ATOM 555 C CA . ILE A 1 72 ? 3.919 -5.899 -8.020 1.00 98.62 72 ILE A CA 1
ATOM 556 C C . ILE A 1 72 ? 4.578 -6.699 -6.908 1.00 98.62 72 ILE A C 1
ATOM 558 O O . ILE A 1 72 ? 4.010 -6.824 -5.825 1.00 98.62 72 ILE A O 1
ATOM 562 N N . SER A 1 73 ? 5.769 -7.234 -7.167 1.00 98.25 73 SER A N 1
ATOM 563 C CA . SER A 1 73 ? 6.485 -8.022 -6.171 1.00 98.25 73 SER A CA 1
ATOM 564 C C . SER A 1 73 ? 7.996 -7.811 -6.167 1.00 98.25 73 SER A C 1
ATOM 566 O O . SER A 1 73 ? 8.592 -7.585 -7.217 1.00 98.25 73 SER A O 1
ATOM 568 N N . GLU A 1 74 ? 8.598 -7.943 -4.988 1.00 97.75 74 GLU A N 1
ATOM 569 C CA . GLU A 1 74 ? 10.040 -8.059 -4.724 1.00 97.75 74 GLU A CA 1
ATOM 570 C C . GLU A 1 74 ? 10.273 -9.338 -3.902 1.00 97.75 74 GLU A C 1
ATOM 572 O O . GLU A 1 74 ? 9.481 -9.619 -3.003 1.00 97.75 74 GLU A O 1
ATOM 577 N N . GLN A 1 75 ? 11.340 -10.107 -4.157 1.00 96.44 75 GLN A N 1
ATOM 578 C CA . GLN A 1 75 ? 11.712 -11.246 -3.293 1.00 96.44 75 GLN A CA 1
ATOM 579 C C . GLN A 1 75 ? 13.059 -11.054 -2.590 1.00 96.44 75 GLN A C 1
ATOM 581 O O . GLN A 1 75 ? 13.276 -11.616 -1.520 1.00 96.44 75 GLN A O 1
ATOM 586 N N . ASN A 1 76 ? 13.987 -10.305 -3.191 1.00 94.44 76 ASN A N 1
ATOM 587 C CA . ASN A 1 76 ? 15.371 -10.247 -2.712 1.00 94.44 76 ASN A CA 1
ATOM 588 C C . ASN A 1 76 ? 15.601 -9.247 -1.564 1.00 94.44 76 ASN A C 1
ATOM 590 O O . ASN A 1 76 ? 16.727 -9.116 -1.079 1.00 94.44 76 ASN A O 1
ATOM 594 N N . ASP A 1 77 ? 14.532 -8.562 -1.154 1.00 91.19 77 ASP A N 1
ATOM 595 C CA . ASP A 1 77 ? 14.470 -7.717 0.030 1.00 91.19 77 ASP A CA 1
ATOM 596 C C . ASP A 1 77 ? 15.496 -6.563 0.053 1.00 91.19 77 ASP A C 1
ATOM 598 O O . ASP A 1 77 ? 15.979 -6.132 1.102 1.00 91.19 77 ASP A O 1
ATOM 602 N N . LYS A 1 78 ? 15.838 -6.031 -1.125 1.00 91.88 78 LYS A N 1
ATOM 603 C CA . LYS A 1 78 ? 16.730 -4.872 -1.291 1.00 91.88 78 LYS A CA 1
ATOM 604 C C . LYS A 1 78 ? 16.002 -3.527 -1.174 1.00 91.88 78 LYS A C 1
ATOM 606 O O . LYS A 1 78 ? 16.635 -2.477 -1.284 1.00 91.88 78 LYS A O 1
ATOM 611 N N . GLY A 1 79 ? 14.703 -3.548 -0.889 1.00 92.06 79 GLY A N 1
ATOM 612 C CA . GLY A 1 79 ? 13.922 -2.398 -0.464 1.00 92.06 79 GLY A CA 1
ATOM 613 C C . GLY A 1 79 ? 13.331 -1.617 -1.629 1.00 92.06 79 GLY A C 1
ATOM 614 O O . GLY A 1 79 ? 13.607 -0.428 -1.768 1.00 92.06 79 GLY A O 1
ATOM 615 N N . MET A 1 80 ? 12.472 -2.246 -2.430 1.00 96.00 80 MET A N 1
ATOM 616 C CA . MET A 1 80 ? 11.654 -1.595 -3.463 1.00 96.00 80 MET A CA 1
ATOM 617 C C . MET A 1 80 ? 10.458 -0.834 -2.851 1.00 96.00 80 MET A C 1
ATOM 619 O O . MET A 1 80 ? 9.927 -1.220 -1.816 1.00 96.00 80 MET A O 1
ATOM 623 N N . ALA A 1 81 ? 10.018 0.270 -3.460 1.00 97.50 81 ALA A N 1
ATOM 624 C CA . ALA A 1 81 ? 8.669 0.793 -3.244 1.00 97.50 81 ALA A CA 1
ATOM 625 C C . ALA A 1 81 ? 7.831 0.397 -4.447 1.00 97.50 81 ALA A C 1
ATOM 627 O O . ALA A 1 81 ? 8.256 0.625 -5.579 1.00 97.50 81 ALA A O 1
ATOM 628 N N . ALA A 1 82 ? 6.657 -0.186 -4.248 1.00 98.31 82 ALA A N 1
ATOM 629 C CA . ALA A 1 82 ? 5.891 -0.631 -5.403 1.00 98.31 82 ALA A CA 1
ATOM 630 C C . ALA A 1 82 ? 5.410 0.561 -6.248 1.00 98.31 82 ALA A C 1
ATOM 632 O O . ALA A 1 82 ? 5.616 0.575 -7.464 1.00 98.31 82 ALA A O 1
ATOM 633 N N . VAL A 1 83 ? 4.871 1.606 -5.613 1.00 98.50 83 VAL A N 1
ATOM 634 C CA . VAL A 1 83 ? 4.525 2.860 -6.295 1.00 98.50 83 VAL A CA 1
ATOM 635 C C . VAL A 1 83 ? 4.992 4.075 -5.497 1.00 98.50 83 VAL A C 1
ATOM 637 O O . VAL A 1 83 ? 4.711 4.199 -4.308 1.00 98.50 83 VAL A O 1
ATOM 640 N N . GLN A 1 84 ? 5.675 5.000 -6.169 1.00 96.94 84 GLN A N 1
ATOM 641 C CA . GLN A 1 84 ? 6.043 6.315 -5.642 1.00 96.94 84 GLN A CA 1
ATOM 642 C C . GLN A 1 84 ? 5.208 7.417 -6.294 1.00 96.94 84 GLN A C 1
ATOM 644 O O . GLN A 1 84 ? 5.238 7.565 -7.512 1.00 96.94 84 GLN A O 1
ATOM 649 N N . PHE A 1 85 ? 4.534 8.240 -5.499 1.00 95.56 85 PHE A N 1
ATOM 650 C CA . PHE A 1 85 ? 3.804 9.432 -5.925 1.00 95.56 85 PHE A CA 1
ATOM 651 C C . PHE A 1 85 ? 4.573 10.682 -5.500 1.00 95.56 85 PHE A C 1
ATOM 653 O O . PHE A 1 85 ? 4.563 11.054 -4.331 1.00 95.56 85 PHE A O 1
ATOM 660 N N . LEU A 1 86 ? 5.250 11.326 -6.449 1.00 92.81 86 LEU A N 1
ATOM 661 C CA . LEU A 1 86 ? 6.137 12.470 -6.190 1.00 92.81 86 LEU A CA 1
ATOM 662 C C . LEU A 1 86 ? 5.474 13.830 -6.457 1.00 92.81 86 LEU A C 1
ATOM 664 O O . LEU A 1 86 ? 6.049 14.873 -6.165 1.00 92.81 86 LEU A O 1
ATOM 668 N N . LYS A 1 87 ? 4.296 13.833 -7.088 1.00 92.00 87 LYS A N 1
ATOM 669 C CA . LYS A 1 87 ? 3.564 15.039 -7.494 1.00 92.00 87 LYS A CA 1
ATOM 670 C C . LYS A 1 87 ? 2.053 14.854 -7.330 1.00 92.00 87 LYS A C 1
ATOM 672 O O . LYS A 1 87 ? 1.603 13.706 -7.267 1.00 92.00 87 LYS A O 1
ATOM 677 N N . PRO A 1 88 ? 1.271 15.957 -7.355 1.00 92.69 88 PRO A N 1
ATOM 678 C CA . PRO A 1 88 ? -0.188 15.920 -7.383 1.00 92.69 88 PRO A CA 1
ATOM 679 C C . PRO A 1 88 ? -0.747 14.873 -8.346 1.00 92.69 88 PRO A C 1
ATOM 681 O O . PRO A 1 88 ? -0.321 14.789 -9.502 1.00 92.69 88 PRO A O 1
ATOM 684 N N . THR A 1 89 ? -1.699 14.084 -7.852 1.00 95.44 89 THR A N 1
ATOM 685 C CA . THR A 1 89 ? -2.274 12.939 -8.562 1.00 95.44 89 THR A CA 1
ATOM 686 C C . THR A 1 89 ? -3.684 12.631 -8.064 1.00 95.44 89 THR A C 1
ATOM 688 O O . THR A 1 89 ? -4.014 12.911 -6.909 1.00 95.44 89 THR A O 1
ATOM 691 N N . ASP A 1 90 ? -4.485 12.022 -8.929 1.00 96.31 90 ASP A N 1
ATOM 692 C CA . ASP A 1 90 ? -5.732 11.338 -8.596 1.00 96.31 90 ASP A CA 1
ATOM 693 C C . ASP A 1 90 ? -5.656 9.912 -9.160 1.00 96.31 90 ASP A C 1
ATOM 695 O O . ASP A 1 90 ? -5.936 9.661 -10.336 1.00 96.31 90 ASP A O 1
ATOM 699 N N . SER A 1 91 ? -5.125 8.998 -8.346 1.00 97.50 91 SER A N 1
ATOM 700 C CA . SER A 1 91 ? -4.767 7.639 -8.760 1.00 97.50 91 SER A CA 1
ATOM 701 C C . SER A 1 91 ? -5.687 6.598 -8.128 1.00 97.50 91 SER A C 1
ATOM 703 O O . SER A 1 91 ? -6.061 6.703 -6.960 1.00 97.50 91 SER A O 1
ATOM 705 N N . THR A 1 92 ? -6.023 5.564 -8.901 1.00 97.75 92 THR A N 1
ATOM 706 C CA . THR A 1 92 ? -6.928 4.482 -8.484 1.00 97.75 92 THR A CA 1
ATOM 707 C C . THR A 1 92 ? -6.271 3.123 -8.672 1.00 97.75 92 THR 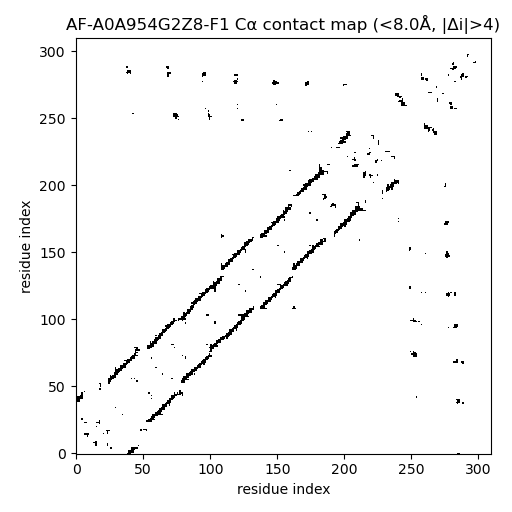A C 1
ATOM 709 O O . THR A 1 92 ? -5.780 2.822 -9.762 1.00 97.75 92 THR A O 1
ATOM 712 N N . ILE A 1 93 ? -6.297 2.290 -7.640 1.00 98.50 93 ILE A N 1
ATOM 713 C CA . ILE A 1 93 ? -5.684 0.967 -7.607 1.00 98.50 93 ILE A CA 1
ATOM 714 C C . ILE A 1 93 ? -6.762 -0.029 -7.183 1.00 98.50 93 ILE A C 1
ATOM 716 O O . ILE A 1 93 ? -7.195 -0.010 -6.040 1.00 98.50 93 ILE A O 1
ATOM 720 N N . THR A 1 94 ? -7.209 -0.877 -8.103 1.00 97.94 94 THR A N 1
ATOM 721 C CA . THR A 1 94 ? -8.336 -1.795 -7.886 1.00 97.94 94 THR A CA 1
ATOM 722 C C . THR A 1 94 ? -7.903 -3.233 -8.138 1.00 97.94 94 THR A C 1
ATOM 724 O O . THR A 1 94 ? -7.211 -3.505 -9.126 1.00 97.94 94 THR A O 1
ATOM 727 N N . ASN A 1 95 ? -8.308 -4.164 -7.276 1.00 98.25 95 ASN A N 1
ATOM 728 C CA . ASN A 1 95 ? -8.021 -5.595 -7.414 1.00 98.25 95 ASN A CA 1
ATOM 729 C C . ASN A 1 95 ? -6.525 -5.914 -7.520 1.00 98.25 95 ASN A C 1
ATOM 731 O O . ASN A 1 95 ? -6.139 -6.850 -8.217 1.00 98.25 95 ASN A O 1
ATOM 735 N N . CYS A 1 96 ? -5.644 -5.112 -6.930 1.00 98.75 96 CYS A N 1
ATOM 736 C CA . CYS A 1 96 ? -4.205 -5.255 -7.123 1.00 98.75 96 CYS A CA 1
ATOM 737 C C . CYS A 1 96 ? -3.545 -6.052 -5.995 1.00 98.75 96 CYS A C 1
ATOM 739 O O . CYS A 1 96 ? -4.037 -6.102 -4.869 1.00 98.75 96 CYS A O 1
ATOM 741 N N . PHE A 1 97 ? -2.408 -6.668 -6.314 1.00 98.69 97 PHE A N 1
ATOM 742 C CA . PHE A 1 97 ? -1.645 -7.493 -5.385 1.00 98.69 97 PHE A CA 1
ATOM 743 C C . PHE A 1 97 ? -0.216 -6.980 -5.231 1.00 98.69 97 PHE A C 1
ATOM 745 O O . PHE A 1 97 ? 0.546 -6.951 -6.196 1.00 98.69 97 PHE A O 1
ATOM 752 N N . PHE A 1 98 ? 0.161 -6.591 -4.021 1.00 98.62 98 PHE A N 1
ATOM 753 C CA . PHE A 1 98 ? 1.485 -6.056 -3.723 1.00 98.62 98 PHE A CA 1
ATOM 754 C C . PHE A 1 98 ? 2.194 -6.965 -2.726 1.00 98.62 98 PHE A C 1
ATOM 756 O O . PHE A 1 98 ? 1.631 -7.257 -1.674 1.00 98.62 98 PHE A O 1
ATOM 763 N N . VAL A 1 99 ? 3.415 -7.399 -3.051 1.00 97.88 99 VAL A N 1
ATOM 764 C CA . VAL A 1 99 ? 4.225 -8.290 -2.206 1.00 97.88 99 VAL A CA 1
ATOM 765 C C . VAL A 1 99 ? 5.648 -7.773 -2.073 1.00 97.88 99 VAL A C 1
ATOM 767 O O . VAL A 1 99 ? 6.415 -7.744 -3.028 1.00 97.88 99 VAL A O 1
ATOM 770 N N . GLY A 1 100 ? 6.042 -7.457 -0.853 1.00 93.50 100 GLY A N 1
ATOM 771 C CA . GLY A 1 100 ? 7.384 -7.009 -0.546 1.00 93.50 100 GLY A CA 1
ATOM 772 C C . GLY A 1 100 ? 7.617 -5.537 -0.773 1.00 93.50 100 GLY A C 1
ATOM 773 O O . GLY A 1 100 ? 6.688 -4.746 -0.937 1.00 93.50 100 GLY A O 1
ATOM 774 N N . GLY A 1 101 ? 8.886 -5.164 -0.699 1.00 93.19 101 GLY A N 1
ATOM 775 C CA . GLY A 1 101 ? 9.262 -3.771 -0.641 1.00 93.19 101 GLY A CA 1
ATOM 776 C C . GLY A 1 101 ? 9.534 -3.251 0.758 1.00 93.19 101 GLY A C 1
ATOM 777 O O . GLY A 1 101 ? 9.079 -3.763 1.785 1.00 93.19 101 GLY A O 1
ATOM 778 N N . ARG A 1 102 ? 10.240 -2.121 0.777 1.00 96.12 102 ARG A N 1
ATOM 779 C CA . ARG A 1 102 ? 10.213 -1.200 1.912 1.00 96.12 102 ARG A CA 1
ATOM 780 C C . ARG A 1 102 ? 8.839 -0.539 2.061 1.00 96.12 102 ARG A C 1
ATOM 782 O O . ARG A 1 102 ? 8.492 -0.167 3.178 1.00 96.12 102 ARG A O 1
ATOM 789 N N . ALA A 1 103 ? 8.097 -0.363 0.962 1.00 97.38 103 ALA A N 1
ATOM 790 C CA . ALA A 1 103 ? 6.794 0.292 0.950 1.00 97.38 103 ALA A CA 1
ATOM 791 C C . ALA A 1 103 ? 5.888 -0.205 -0.194 1.00 97.38 103 ALA A C 1
ATOM 793 O O . ALA A 1 103 ? 6.361 -0.380 -1.317 1.00 97.38 103 ALA A O 1
ATOM 794 N N . ALA A 1 104 ? 4.579 -0.346 0.040 1.00 98.38 104 ALA A N 1
ATOM 795 C CA . ALA A 1 104 ? 3.628 -0.513 -1.064 1.00 98.38 104 ALA A CA 1
ATOM 796 C C . ALA A 1 104 ? 3.440 0.831 -1.789 1.00 98.38 104 ALA A C 1
ATOM 798 O O . ALA A 1 104 ? 3.614 0.928 -3.005 1.00 98.38 104 ALA A O 1
ATOM 799 N N . PHE A 1 105 ? 3.193 1.890 -1.019 1.00 98.38 105 PHE A N 1
ATOM 800 C CA . PHE A 1 105 ? 3.028 3.247 -1.518 1.00 98.38 105 PHE A CA 1
ATOM 801 C C . PHE A 1 105 ? 3.949 4.215 -0.789 1.00 98.38 105 PHE A C 1
ATOM 803 O O . PHE A 1 105 ? 3.966 4.284 0.441 1.00 98.38 105 PHE A O 1
ATOM 810 N N . GLU A 1 106 ? 4.679 5.006 -1.562 1.00 96.44 106 GLU A N 1
ATOM 811 C CA . GLU A 1 106 ? 5.429 6.155 -1.078 1.00 96.44 106 GLU A CA 1
ATOM 812 C C . GLU A 1 106 ? 4.884 7.443 -1.671 1.00 96.44 106 GLU A C 1
ATOM 814 O O . GLU A 1 106 ? 4.571 7.499 -2.856 1.00 96.44 106 GLU A O 1
ATOM 819 N N . ILE A 1 107 ? 4.752 8.478 -0.849 1.00 94.44 107 ILE A N 1
ATOM 820 C CA . ILE A 1 107 ? 4.015 9.686 -1.206 1.00 94.44 107 ILE A CA 1
ATOM 821 C C . ILE A 1 107 ? 4.819 10.905 -0.764 1.00 94.44 107 ILE A C 1
ATOM 823 O O . ILE A 1 107 ? 5.016 11.119 0.427 1.00 94.44 107 ILE A O 1
ATOM 827 N N . GLU A 1 108 ? 5.283 11.724 -1.699 1.00 90.62 108 GLU A N 1
ATOM 828 C CA . GLU A 1 108 ? 5.872 13.024 -1.381 1.00 90.62 108 GLU A CA 1
ATOM 829 C C . GLU A 1 108 ? 4.748 14.033 -1.102 1.00 90.62 108 GLU A C 1
ATOM 831 O O . GLU A 1 108 ? 3.772 14.108 -1.843 1.00 90.62 108 GLU A O 1
ATOM 836 N N . GLY A 1 109 ? 4.847 14.797 -0.012 1.00 83.56 109 GLY A N 1
ATOM 837 C CA . GLY A 1 109 ? 3.783 15.696 0.457 1.00 83.56 109 GLY A CA 1
ATOM 838 C C . GLY A 1 109 ? 3.608 16.994 -0.338 1.00 83.56 109 GLY A C 1
ATOM 839 O O . GLY A 1 109 ? 3.709 18.080 0.243 1.00 83.56 109 GLY A O 1
ATOM 840 N N . THR A 1 110 ? 3.353 16.906 -1.647 1.00 84.75 110 THR A N 1
ATOM 841 C CA . THR A 1 110 ? 3.290 18.065 -2.555 1.00 84.75 110 THR A CA 1
ATOM 842 C C . THR A 1 110 ? 1.897 18.277 -3.156 1.00 84.75 110 THR A C 1
ATOM 844 O O . THR A 1 110 ? 1.355 17.421 -3.843 1.00 84.75 110 THR A O 1
ATOM 847 N N . GLY A 1 111 ? 1.307 19.458 -2.943 1.00 87.12 111 GLY A N 1
ATOM 848 C CA . GLY A 1 111 ? -0.026 19.792 -3.468 1.00 87.12 111 GLY A CA 1
ATOM 849 C C . GLY A 1 111 ? -1.120 18.783 -3.079 1.00 87.12 111 GLY A C 1
ATOM 850 O O . GLY A 1 111 ? -0.998 18.074 -2.085 1.00 87.12 111 GLY A O 1
ATOM 851 N N . LYS A 1 112 ? -2.223 18.736 -3.832 1.00 91.88 112 LYS A N 1
ATOM 852 C CA . LYS A 1 112 ? -3.329 17.809 -3.550 1.00 91.88 112 LYS A CA 1
ATOM 853 C C . LYS A 1 112 ? -3.073 16.448 -4.199 1.00 91.88 112 LYS A C 1
ATOM 855 O O . LYS A 1 112 ? -2.906 16.371 -5.416 1.00 91.88 112 LYS A O 1
ATOM 860 N N . GLN A 1 113 ? -3.096 15.385 -3.404 1.00 94.06 113 GLN A N 1
ATOM 861 C CA . GLN A 1 113 ? -2.922 14.004 -3.851 1.00 94.06 113 GLN A CA 1
ATOM 862 C C . GLN A 1 113 ? -4.065 13.144 -3.315 1.00 94.06 113 GLN A C 1
ATOM 864 O O . GLN A 1 113 ? -4.342 13.155 -2.119 1.00 94.06 113 GLN A O 1
ATOM 869 N N . THR A 1 114 ? -4.745 12.415 -4.197 1.00 97.25 114 THR A N 1
ATOM 870 C CA . THR A 1 114 ? -5.793 11.453 -3.834 1.00 97.25 114 THR A CA 1
ATOM 871 C C . THR A 1 114 ? -5.401 10.089 -4.371 1.00 97.25 114 THR A C 1
ATOM 873 O O . THR A 1 114 ? -5.118 9.938 -5.559 1.00 97.25 114 THR A O 1
ATOM 876 N N . ILE A 1 115 ? -5.328 9.106 -3.482 1.00 98.38 115 ILE A N 1
ATOM 877 C CA . ILE A 1 115 ? -4.969 7.730 -3.813 1.00 98.38 115 ILE A CA 1
ATOM 878 C C . ILE A 1 115 ? -6.093 6.858 -3.278 1.00 98.38 115 ILE A C 1
ATOM 880 O O . ILE A 1 115 ? -6.306 6.786 -2.068 1.00 98.38 115 ILE A O 1
ATOM 884 N N . SER A 1 116 ? -6.829 6.236 -4.193 1.00 98.62 116 SER A N 1
ATOM 885 C CA . SER A 1 116 ? -7.919 5.326 -3.854 1.00 98.62 116 SER A CA 1
ATOM 886 C C . SER A 1 116 ? -7.492 3.893 -4.139 1.00 98.62 116 SER A C 1
ATOM 888 O O . SER A 1 116 ? -7.096 3.583 -5.263 1.00 98.62 116 SER A O 1
ATOM 890 N N . VAL A 1 117 ? -7.560 3.037 -3.127 1.00 98.81 117 VAL A N 1
ATOM 891 C CA . VAL A 1 117 ? -7.217 1.619 -3.195 1.00 98.81 117 VAL A CA 1
ATOM 892 C C . VAL A 1 117 ? -8.458 0.807 -2.850 1.00 98.81 117 VAL A C 1
ATOM 894 O O . VAL A 1 117 ? -9.080 1.042 -1.820 1.00 98.81 117 VAL A O 1
ATOM 897 N N . ASP A 1 118 ? -8.827 -0.117 -3.725 1.00 98.25 118 ASP A N 1
ATOM 898 C CA . ASP A 1 118 ? -10.068 -0.882 -3.628 1.00 98.25 118 ASP A CA 1
ATOM 899 C C . ASP A 1 118 ? -9.813 -2.368 -3.888 1.00 98.25 118 ASP A C 1
ATOM 901 O O . ASP A 1 118 ? -9.013 -2.711 -4.768 1.00 98.25 118 ASP A O 1
ATOM 905 N N . ASP A 1 119 ? -10.461 -3.231 -3.107 1.00 97.88 119 ASP A N 1
ATOM 906 C CA . ASP A 1 119 ? -10.413 -4.697 -3.221 1.00 97.88 119 ASP A CA 1
ATOM 907 C C . ASP A 1 119 ? -8.984 -5.232 -3.437 1.00 97.88 119 ASP A C 1
ATOM 909 O O . ASP A 1 119 ? -8.729 -6.030 -4.328 1.00 97.88 119 ASP A O 1
ATOM 913 N N . SER A 1 120 ? -7.987 -4.710 -2.713 1.00 98.81 120 SER A N 1
ATOM 914 C CA . SER A 1 120 ? -6.565 -4.989 -2.980 1.00 98.81 120 SER A CA 1
ATOM 915 C C . SER A 1 120 ? -5.847 -5.598 -1.781 1.00 98.81 120 SER A C 1
ATOM 917 O O . SER A 1 120 ? -6.118 -5.262 -0.629 1.00 98.81 120 SER A O 1
ATOM 919 N N . ILE A 1 121 ? -4.873 -6.465 -2.060 1.00 98.81 121 ILE A N 1
ATOM 920 C CA . ILE A 1 121 ? -4.004 -7.063 -1.041 1.00 98.81 121 ILE A CA 1
ATOM 921 C C . ILE A 1 121 ? -2.667 -6.322 -1.046 1.00 98.81 121 ILE A C 1
ATOM 923 O O . ILE A 1 121 ? -1.947 -6.314 -2.050 1.00 98.81 121 ILE A O 1
ATOM 927 N N . LEU A 1 122 ? -2.336 -5.703 0.086 1.00 98.81 122 LEU A N 1
ATOM 928 C CA . LEU A 1 122 ? -1.127 -4.918 0.299 1.00 98.81 122 LEU A CA 1
ATOM 929 C C . LEU A 1 122 ? -0.242 -5.616 1.334 1.00 98.81 122 LEU A C 1
ATOM 931 O O . LEU A 1 122 ? -0.513 -5.528 2.530 1.00 98.81 122 LEU A O 1
ATOM 935 N N . PHE A 1 123 ? 0.820 -6.287 0.888 1.00 98.56 123 PHE A N 1
ATOM 936 C CA . PHE A 1 123 ? 1.778 -6.952 1.766 1.00 98.56 123 PHE A CA 1
ATOM 937 C C . PHE A 1 123 ? 3.186 -6.377 1.594 1.00 98.56 123 PHE A C 1
ATOM 939 O O . PHE A 1 123 ? 3.851 -6.636 0.599 1.00 98.56 123 PHE A O 1
ATOM 946 N N . SER A 1 124 ? 3.653 -5.578 2.553 1.00 98.19 124 SER A N 1
ATOM 947 C CA . SER A 1 124 ? 4.944 -4.868 2.488 1.00 98.19 124 SER A CA 1
ATOM 948 C C . SER A 1 124 ? 5.429 -4.513 3.899 1.00 98.19 124 SER A C 1
ATOM 950 O O . SER A 1 124 ? 4.676 -4.630 4.862 1.00 98.19 124 SER A O 1
ATOM 952 N N . ARG A 1 125 ? 6.681 -4.060 4.060 1.00 97.38 125 ARG A N 1
ATOM 953 C CA . ARG A 1 125 ? 7.173 -3.523 5.344 1.00 97.38 125 ARG A CA 1
ATOM 954 C C . ARG A 1 125 ? 6.323 -2.365 5.840 1.00 97.38 125 ARG A C 1
ATOM 956 O O . ARG A 1 125 ? 5.762 -2.428 6.930 1.00 97.38 125 ARG A O 1
ATOM 963 N N . LYS A 1 126 ? 6.256 -1.319 5.017 1.00 97.50 126 LYS A N 1
ATOM 964 C CA . LYS A 1 126 ? 5.380 -0.164 5.188 1.00 97.50 126 LYS A CA 1
ATOM 965 C C . LYS A 1 126 ? 4.287 -0.241 4.138 1.00 97.50 126 LYS A C 1
ATOM 967 O O . LYS A 1 126 ? 4.555 -0.644 3.004 1.00 97.50 126 LYS A O 1
ATOM 972 N N . ILE A 1 127 ? 3.069 0.149 4.471 1.00 98.25 127 ILE A N 1
ATOM 973 C CA . ILE A 1 127 ? 1.980 0.124 3.490 1.00 98.25 127 ILE A CA 1
ATOM 974 C C . ILE A 1 127 ? 1.881 1.487 2.824 1.00 98.25 127 ILE A C 1
ATOM 976 O O . ILE A 1 127 ? 2.165 1.603 1.634 1.00 98.25 127 ILE A O 1
ATOM 980 N N . PHE A 1 128 ? 1.604 2.526 3.605 1.00 97.94 128 PHE A N 1
ATOM 981 C CA . PHE A 1 128 ? 1.611 3.909 3.147 1.00 97.94 128 PHE A CA 1
ATOM 982 C C . PHE A 1 128 ? 2.699 4.678 3.883 1.00 97.94 128 PHE A C 1
ATOM 984 O O . PHE A 1 128 ? 2.633 4.857 5.097 1.00 97.94 128 PHE A O 1
ATOM 991 N N . SER A 1 129 ? 3.696 5.150 3.142 1.00 95.56 129 SER A N 1
ATOM 992 C CA . SER A 1 129 ? 4.788 5.955 3.674 1.00 95.56 129 SER A CA 1
ATOM 993 C C . SER A 1 129 ? 4.780 7.331 3.029 1.00 95.56 129 SER A C 1
ATOM 995 O O . SER A 1 129 ? 4.858 7.468 1.813 1.00 95.56 129 SER A O 1
ATOM 997 N N . VAL A 1 130 ? 4.720 8.373 3.842 1.00 91.94 130 VAL A N 1
ATOM 998 C CA . VAL A 1 130 ? 4.827 9.749 3.371 1.00 91.94 130 VAL A CA 1
ATOM 999 C C . VAL A 1 130 ? 6.269 10.204 3.528 1.00 91.94 130 VAL A C 1
ATOM 1001 O O . VAL A 1 130 ? 6.800 10.230 4.635 1.00 91.94 130 VAL A O 1
ATOM 1004 N N . LEU A 1 131 ? 6.900 10.529 2.405 1.00 84.62 131 LEU A N 1
ATOM 1005 C CA . LEU A 1 131 ? 8.293 10.938 2.316 1.00 84.62 131 LEU A CA 1
ATOM 1006 C C . LEU A 1 131 ? 8.464 12.407 2.707 1.00 84.62 131 LEU A C 1
ATOM 1008 O O . LEU A 1 131 ? 7.649 13.267 2.356 1.00 84.62 131 LEU A O 1
ATOM 1012 N N . LYS A 1 132 ? 9.593 12.722 3.344 1.00 73.62 132 LYS A N 1
ATOM 1013 C CA . LYS A 1 132 ? 10.089 14.095 3.446 1.00 73.62 132 LYS A CA 1
ATOM 1014 C C . LYS A 1 132 ? 10.305 14.702 2.054 1.00 73.62 132 LYS A C 1
ATOM 1016 O O . LYS A 1 132 ? 11.126 14.208 1.284 1.00 73.62 132 LYS A O 1
ATOM 1021 N N . SER A 1 133 ? 9.618 15.812 1.772 1.00 64.38 133 SER A N 1
ATOM 1022 C CA . SER A 1 133 ? 9.833 16.594 0.546 1.00 64.38 133 SER A CA 1
ATOM 1023 C C . SER A 1 133 ? 11.281 17.083 0.458 1.00 64.38 133 SER A C 1
ATOM 1025 O O . SER A 1 133 ? 11.832 17.604 1.435 1.00 64.38 133 SER A O 1
ATOM 1027 N N . THR A 1 134 ? 11.899 16.917 -0.713 1.00 61.22 134 THR A N 1
ATOM 1028 C CA . THR A 1 134 ? 13.291 17.343 -0.963 1.00 61.22 134 THR A CA 1
ATOM 1029 C C . THR A 1 134 ? 13.403 18.763 -1.533 1.00 61.22 134 THR A C 1
ATOM 1031 O O . THR A 1 134 ? 14.508 19.294 -1.642 1.00 61.22 134 THR A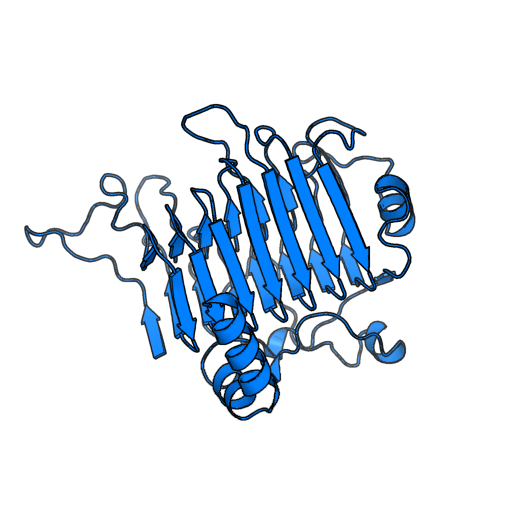 O 1
ATOM 1034 N N . GLY A 1 135 ? 12.277 19.424 -1.829 1.00 63.91 135 GLY A N 1
ATOM 1035 C CA . GLY A 1 135 ? 12.238 20.801 -2.320 1.00 63.91 135 GLY A CA 1
ATOM 1036 C C . GLY A 1 135 ? 10.814 21.355 -2.421 1.00 63.91 135 GLY A C 1
ATOM 1037 O O . GLY A 1 135 ? 9.893 20.669 -2.849 1.00 63.91 135 GLY A O 1
ATOM 1038 N N . THR A 1 136 ? 10.646 22.640 -2.091 1.00 53.06 136 THR A N 1
ATOM 1039 C CA . THR A 1 136 ? 9.362 23.366 -1.912 1.00 53.06 136 THR A CA 1
ATOM 1040 C C . THR A 1 136 ? 8.648 23.005 -0.597 1.00 53.06 136 THR A C 1
ATOM 1042 O O . THR A 1 136 ? 8.628 21.830 -0.226 1.00 53.06 136 THR A O 1
ATOM 1045 N N . PRO A 1 137 ? 8.084 23.978 0.155 1.00 52.47 137 PRO A N 1
ATOM 1046 C CA . PRO A 1 137 ? 7.543 23.706 1.481 1.00 52.47 137 PRO A CA 1
ATOM 1047 C C . PRO A 1 137 ? 6.418 22.670 1.423 1.00 52.47 137 PRO A C 1
ATOM 1049 O O . PRO A 1 137 ? 5.392 22.891 0.784 1.00 52.47 137 PRO A O 1
ATOM 1052 N N . ALA A 1 138 ? 6.659 21.550 2.104 1.00 56.03 138 ALA A N 1
ATOM 1053 C CA . ALA A 1 138 ? 5.714 20.710 2.833 1.00 56.03 138 ALA A CA 1
ATOM 1054 C C . ALA A 1 138 ? 4.324 21.349 3.024 1.00 56.03 138 ALA A C 1
ATOM 1056 O O . ALA A 1 138 ? 4.061 22.006 4.029 1.00 56.03 138 ALA A O 1
ATOM 1057 N N . GLY A 1 139 ? 3.448 21.196 2.033 1.00 64.38 139 GLY A N 1
ATOM 1058 C CA . GLY A 1 139 ? 2.197 21.956 1.952 1.00 64.38 139 GLY A CA 1
ATOM 1059 C C . GLY A 1 139 ? 1.040 21.185 1.329 1.00 64.38 139 GLY A C 1
ATOM 1060 O O . GLY A 1 139 ? -0.000 21.780 1.064 1.00 64.38 139 GLY A O 1
ATOM 1061 N N . GLY A 1 140 ? 1.232 19.891 1.054 1.00 78.81 140 GLY A N 1
ATOM 1062 C CA . GLY A 1 140 ? 0.245 19.068 0.370 1.00 78.81 140 GLY A CA 1
ATOM 1063 C C . GLY A 1 140 ? -0.897 18.562 1.250 1.00 78.81 140 GLY A C 1
ATOM 1064 O O . GLY A 1 140 ? -0.749 18.420 2.465 1.00 78.81 140 GLY A O 1
ATOM 1065 N N . ASP A 1 141 ? -2.013 18.259 0.591 1.00 90.56 141 ASP A N 1
ATOM 1066 C CA . ASP A 1 141 ? -3.178 17.579 1.148 1.00 90.56 141 ASP A CA 1
ATOM 1067 C C . ASP A 1 141 ? -3.221 16.162 0.561 1.00 90.56 141 ASP A C 1
ATOM 1069 O O . ASP A 1 141 ? -3.451 15.990 -0.640 1.00 90.56 141 ASP A O 1
ATOM 1073 N N . ILE A 1 142 ? -2.985 15.150 1.392 1.00 94.44 142 ILE A N 1
ATOM 1074 C CA . ILE A 1 142 ? -3.013 13.739 0.997 1.00 94.44 142 ILE A CA 1
ATOM 1075 C C . ILE A 1 142 ? -4.344 13.135 1.443 1.00 94.44 142 ILE A C 1
ATOM 1077 O O . ILE A 1 142 ? -4.683 13.191 2.621 1.00 94.44 142 ILE A O 1
ATOM 1081 N N . ASN A 1 143 ? -5.077 12.529 0.513 1.00 97.44 143 ASN A N 1
ATOM 1082 C CA . ASN A 1 143 ? -6.285 11.758 0.790 1.00 97.44 143 ASN A CA 1
ATOM 1083 C C . ASN A 1 143 ? -6.030 10.301 0.403 1.00 97.44 143 ASN A C 1
ATOM 1085 O O . ASN A 1 143 ? -5.773 10.004 -0.766 1.00 97.44 143 ASN A O 1
ATOM 1089 N N . LEU A 1 144 ? -6.076 9.410 1.388 1.00 98.44 144 LEU A N 1
ATOM 1090 C CA . LEU A 1 144 ? -5.979 7.967 1.209 1.00 98.44 144 LEU A CA 1
ATOM 1091 C C . LEU A 1 144 ? -7.367 7.379 1.410 1.00 98.44 144 LEU A C 1
ATOM 1093 O O . LEU A 1 144 ? -7.898 7.454 2.513 1.00 98.44 144 LEU A O 1
ATOM 1097 N N . ASN A 1 145 ? -7.941 6.805 0.359 1.00 98.75 145 ASN A N 1
ATOM 1098 C CA . ASN A 1 145 ? -9.222 6.112 0.438 1.00 98.75 145 ASN A CA 1
ATOM 1099 C C . ASN A 1 145 ? -8.958 4.623 0.262 1.00 98.75 145 ASN A C 1
ATOM 1101 O O . ASN A 1 145 ? -8.426 4.220 -0.770 1.00 98.75 145 ASN A O 1
ATOM 1105 N N . LEU A 1 146 ? -9.305 3.822 1.256 1.00 98.81 146 LEU A N 1
ATOM 1106 C CA . LEU A 1 146 ? -9.177 2.378 1.230 1.00 98.81 146 LEU A CA 1
ATOM 1107 C C . LEU A 1 146 ? -10.568 1.763 1.338 1.00 98.81 146 LEU A C 1
ATOM 1109 O O . LEU A 1 146 ? -11.368 2.173 2.179 1.00 98.81 146 LEU A O 1
ATOM 1113 N N . SER A 1 147 ? -10.851 0.785 0.491 1.00 98.50 147 SER A N 1
ATOM 1114 C CA . SER A 1 147 ? -12.095 0.024 0.539 1.00 98.50 147 SER A CA 1
ATOM 1115 C C . SER A 1 147 ? -11.798 -1.447 0.290 1.00 98.50 147 SER A C 1
ATOM 1117 O O . SER A 1 147 ? -11.023 -1.765 -0.610 1.00 98.50 147 SER A O 1
ATOM 1119 N N . TYR A 1 148 ? -12.340 -2.344 1.118 1.00 98.31 148 TYR A N 1
ATOM 1120 C CA . TYR A 1 148 ? -12.171 -3.795 0.947 1.00 98.31 148 TYR A CA 1
ATOM 1121 C C . TYR A 1 148 ? -10.701 -4.208 0.764 1.00 98.31 148 TYR A C 1
ATOM 1123 O O . TYR A 1 148 ? -10.360 -5.040 -0.061 1.00 98.31 148 TYR A O 1
ATOM 1131 N N . CYS A 1 149 ? -9.768 -3.579 1.480 1.00 98.75 149 CYS A N 1
ATOM 1132 C CA . CYS A 1 149 ? -8.346 -3.906 1.339 1.00 98.75 149 CYS A CA 1
ATOM 1133 C C . CYS A 1 149 ? -7.896 -4.872 2.430 1.00 98.75 149 CYS A C 1
ATOM 1135 O O . CYS A 1 149 ? -8.237 -4.686 3.596 1.00 98.75 149 CYS A O 1
ATOM 1137 N N . THR A 1 150 ? -7.065 -5.849 2.072 1.00 98.69 150 THR A N 1
ATOM 1138 C CA . THR A 1 150 ? -6.323 -6.659 3.045 1.00 98.69 150 THR A CA 1
ATOM 1139 C C . THR A 1 150 ? -4.911 -6.110 3.158 1.00 98.69 150 THR A C 1
ATOM 1141 O O . THR A 1 150 ? -4.141 -6.132 2.201 1.00 98.69 150 THR A O 1
ATOM 1144 N N . VAL A 1 151 ? -4.565 -5.606 4.332 1.00 98.69 151 VAL A N 1
ATOM 1145 C CA . VAL A 1 151 ? -3.320 -4.904 4.619 1.00 98.69 151 VAL A CA 1
ATOM 1146 C C . VAL A 1 151 ? -2.500 -5.731 5.596 1.00 98.69 151 VAL A C 1
ATOM 1148 O O . VAL A 1 151 ? -2.934 -5.963 6.721 1.00 98.69 151 VAL A O 1
ATOM 1151 N N . GLN A 1 152 ? -1.304 -6.156 5.193 1.00 98.31 152 GLN A N 1
ATOM 1152 C CA . GLN A 1 152 ? -0.394 -6.902 6.054 1.00 98.31 152 GLN A CA 1
ATOM 1153 C C . GLN A 1 152 ? 1.030 -6.339 6.000 1.00 98.31 152 GLN A C 1
ATOM 1155 O O . GLN A 1 152 ? 1.578 -6.107 4.927 1.00 98.31 152 GLN A O 1
ATOM 1160 N N . GLY A 1 153 ? 1.669 -6.164 7.154 1.00 97.25 153 GLY A N 1
ATOM 1161 C CA . GLY A 1 153 ? 3.015 -5.597 7.209 1.00 97.25 153 GLY A CA 1
ATOM 1162 C C . GLY A 1 153 ? 3.514 -5.285 8.611 1.00 97.25 153 GLY A C 1
ATOM 1163 O O . GLY A 1 153 ? 2.871 -5.609 9.608 1.00 97.25 153 GLY A O 1
ATOM 1164 N N . SER A 1 154 ? 4.667 -4.622 8.688 1.00 96.81 154 SER A N 1
ATOM 1165 C CA . SER A 1 154 ? 5.200 -4.128 9.963 1.00 96.81 154 SER A CA 1
ATOM 1166 C C . SER A 1 154 ? 4.586 -2.785 10.357 1.00 96.81 154 SER A C 1
ATOM 1168 O O . SER A 1 154 ? 4.331 -2.560 11.537 1.00 96.81 154 SER A O 1
ATOM 1170 N N . GLU A 1 155 ? 4.314 -1.894 9.398 1.00 97.06 155 GLU A N 1
ATOM 1171 C CA . GLU A 1 155 ? 3.679 -0.604 9.682 1.00 97.06 155 GLU A CA 1
ATOM 1172 C C . GLU A 1 155 ? 2.659 -0.202 8.605 1.00 97.06 155 GLU A C 1
ATOM 1174 O O . GLU A 1 155 ? 2.987 -0.110 7.421 1.00 97.06 155 GLU A O 1
ATOM 1179 N N . GLY A 1 156 ? 1.409 0.044 9.009 1.00 97.81 156 GLY A N 1
ATOM 1180 C CA . GLY A 1 156 ? 0.334 0.472 8.110 1.00 97.81 156 GLY A CA 1
ATOM 1181 C C . GLY A 1 156 ? 0.567 1.885 7.571 1.00 97.81 156 GLY A C 1
ATOM 1182 O O . GLY A 1 156 ? 0.736 2.087 6.366 1.00 97.81 156 GLY A O 1
ATOM 1183 N N . PHE A 1 157 ? 0.622 2.862 8.474 1.00 97.62 157 PHE A N 1
ATOM 1184 C CA . PHE A 1 157 ? 0.705 4.284 8.150 1.00 97.62 157 PHE A CA 1
ATOM 1185 C C . PHE A 1 157 ? 1.958 4.932 8.748 1.00 97.62 157 PHE A C 1
ATOM 1187 O O . PHE A 1 157 ? 2.075 5.116 9.960 1.00 97.62 157 PHE A O 1
ATOM 1194 N N . VAL A 1 158 ? 2.882 5.345 7.879 1.00 95.38 158 VAL A N 1
ATOM 1195 C CA . VAL A 1 158 ? 4.127 6.031 8.249 1.00 95.38 158 VAL A CA 1
ATOM 1196 C C . VAL A 1 158 ? 4.093 7.453 7.714 1.00 95.38 158 VAL A C 1
ATOM 1198 O O . VAL A 1 158 ? 4.419 7.698 6.554 1.00 95.38 158 VAL A O 1
ATOM 1201 N N . PHE A 1 159 ? 3.679 8.411 8.540 1.00 91.88 159 PHE A N 1
ATOM 1202 C CA . PHE A 1 159 ? 3.492 9.798 8.125 1.00 91.88 159 PHE A CA 1
ATOM 1203 C C . PHE A 1 159 ? 4.571 10.715 8.697 1.00 91.88 159 PHE A C 1
ATOM 1205 O O . PHE A 1 159 ? 4.497 11.190 9.830 1.00 91.88 159 PHE A O 1
ATOM 1212 N N . GLU A 1 160 ? 5.580 11.037 7.893 1.00 73.69 160 GLU A N 1
ATOM 1213 C CA . GLU A 1 160 ? 6.603 11.979 8.336 1.00 73.69 160 GLU A CA 1
ATOM 1214 C C . GLU A 1 160 ? 6.042 13.402 8.559 1.00 73.69 160 GLU A C 1
ATOM 1216 O O . GLU A 1 160 ? 4.993 13.801 8.043 1.00 73.69 160 GLU A O 1
ATOM 1221 N N . ARG A 1 161 ? 6.757 14.197 9.367 1.00 66.25 161 ARG A N 1
ATOM 1222 C CA . ARG A 1 161 ? 6.293 15.467 9.968 1.00 66.25 161 ARG A CA 1
ATOM 1223 C C . ARG A 1 161 ? 6.067 16.633 8.987 1.00 66.25 161 ARG A C 1
ATOM 1225 O O . ARG A 1 161 ? 5.821 17.751 9.425 1.00 66.25 161 ARG A O 1
ATOM 1232 N N . PHE A 1 162 ? 6.155 16.409 7.679 1.00 64.56 162 PHE A N 1
ATOM 1233 C CA . PHE A 1 162 ? 6.292 17.466 6.670 1.00 64.56 162 PHE A CA 1
ATOM 1234 C C . PHE A 1 162 ? 5.125 17.511 5.670 1.00 64.56 162 PHE A C 1
ATOM 1236 O O . PHE A 1 162 ? 5.333 17.786 4.492 1.00 64.56 162 PHE A O 1
ATOM 1243 N N . VAL A 1 163 ? 3.893 17.247 6.117 1.00 70.25 163 VAL A N 1
ATOM 1244 C CA . VAL A 1 163 ? 2.684 17.363 5.277 1.00 70.25 163 VAL A CA 1
ATOM 1245 C C . VAL A 1 163 ? 1.589 18.123 6.002 1.00 70.25 163 VAL A C 1
ATOM 1247 O O . VAL A 1 163 ? 1.345 17.865 7.187 1.00 70.25 163 VAL A O 1
ATOM 1250 N N . LYS A 1 164 ? 0.937 19.032 5.261 1.00 82.06 164 LYS A N 1
ATOM 1251 C CA . LYS A 1 164 ? -0.081 19.945 5.775 1.00 82.06 164 LYS A CA 1
ATOM 1252 C C . LYS A 1 164 ? -1.341 19.217 6.195 1.00 82.06 164 LYS A C 1
ATOM 1254 O O . LYS A 1 164 ? -1.763 19.466 7.300 1.00 82.06 164 LYS A O 1
ATOM 1259 N N . ASN A 1 165 ? -1.926 18.344 5.378 1.00 90.25 165 ASN A N 1
ATOM 1260 C CA . ASN A 1 165 ? -3.050 17.512 5.810 1.00 90.25 165 ASN A CA 1
ATOM 1261 C C . ASN A 1 165 ? -2.901 16.093 5.276 1.00 90.25 165 ASN A C 1
ATOM 1263 O O . ASN A 1 165 ? -2.537 15.896 4.117 1.00 90.25 165 ASN A O 1
ATOM 1267 N N . ILE A 1 166 ? -3.212 15.109 6.116 1.00 94.31 166 ILE A N 1
ATOM 1268 C CA . ILE A 1 166 ? -3.360 13.717 5.694 1.00 94.31 166 ILE A CA 1
ATOM 1269 C C . ILE A 1 166 ? -4.704 13.220 6.204 1.00 94.31 166 ILE A C 1
ATOM 1271 O O . ILE A 1 166 ? -4.938 13.197 7.412 1.00 94.31 166 ILE A O 1
ATOM 1275 N N . ASN A 1 167 ? -5.563 12.825 5.274 1.00 97.00 167 ASN A N 1
ATOM 1276 C CA . ASN A 1 167 ? -6.869 12.257 5.548 1.00 97.00 167 ASN A CA 1
ATOM 1277 C C . ASN A 1 167 ? -6.867 10.800 5.107 1.00 97.00 167 ASN A C 1
ATOM 1279 O O . ASN A 1 167 ? -6.559 10.502 3.952 1.00 97.00 167 ASN A O 1
ATOM 1283 N N . VAL A 1 168 ? -7.211 9.906 6.023 1.00 98.44 168 VAL A N 1
ATOM 1284 C CA . VAL A 1 168 ? -7.379 8.484 5.741 1.00 98.44 168 VAL A CA 1
ATOM 1285 C C . VAL A 1 168 ? -8.853 8.144 5.892 1.00 98.44 168 VAL A C 1
ATOM 1287 O O . VAL A 1 168 ? -9.447 8.398 6.937 1.00 98.44 168 VAL A O 1
ATOM 1290 N N . LYS A 1 169 ? -9.436 7.568 4.848 1.00 98.75 169 LYS A N 1
ATOM 1291 C CA . LYS A 1 169 ? -10.741 6.922 4.888 1.00 98.75 169 LYS A CA 1
ATOM 1292 C C . LYS A 1 169 ? -10.542 5.434 4.632 1.00 98.75 169 LYS A C 1
ATOM 1294 O O . LYS A 1 169 ? -9.903 5.091 3.642 1.00 98.75 169 LYS A O 1
ATOM 1299 N N . SER A 1 170 ? -11.051 4.572 5.503 1.00 98.56 170 SER A N 1
ATOM 1300 C CA . SER A 1 170 ? -10.892 3.121 5.396 1.00 98.56 170 SER A CA 1
ATOM 1301 C C . SER A 1 170 ? -12.210 2.416 5.663 1.00 98.56 170 SER A C 1
ATOM 1303 O O . SER A 1 170 ? -12.677 2.434 6.794 1.00 98.56 170 SER A O 1
ATOM 1305 N N . ASP A 1 171 ? -12.775 1.756 4.661 1.00 98.50 171 ASP A N 1
ATOM 1306 C CA . ASP A 1 171 ? -14.057 1.065 4.789 1.00 98.50 171 ASP A CA 1
ATOM 1307 C C . ASP A 1 171 ? -13.884 -0.427 4.461 1.00 98.50 171 ASP A C 1
ATOM 1309 O O . ASP A 1 171 ? -13.314 -0.787 3.430 1.00 98.50 171 ASP A O 1
ATOM 1313 N N . HIS A 1 172 ? -14.384 -1.315 5.319 1.00 98.44 172 HIS A N 1
ATOM 1314 C CA . HIS A 1 172 ? -14.320 -2.769 5.147 1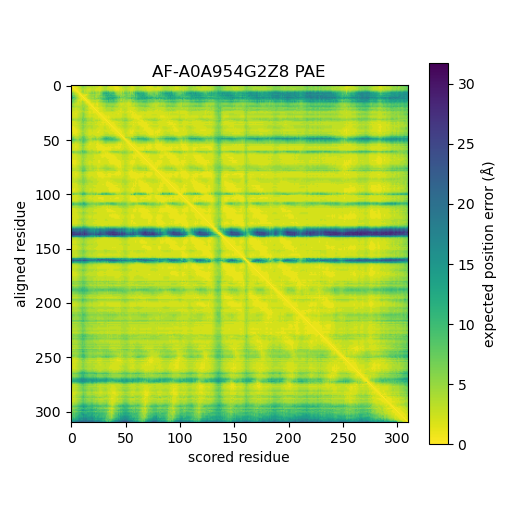.00 98.44 172 HIS A CA 1
ATOM 1315 C C . HIS A 1 172 ? -12.893 -3.319 4.966 1.00 98.44 172 HIS A C 1
ATOM 1317 O O . HIS A 1 172 ? -12.688 -4.334 4.303 1.00 98.44 172 HIS A O 1
ATOM 1323 N N . CYS A 1 173 ? -11.865 -2.671 5.518 1.00 98.69 173 CYS A N 1
ATOM 1324 C CA . CYS A 1 173 ? -10.485 -3.141 5.395 1.00 98.69 173 CYS A CA 1
ATOM 1325 C C . CYS A 1 173 ? -10.109 -4.120 6.513 1.00 98.69 173 CYS A C 1
ATOM 1327 O O . CYS A 1 173 ? -10.522 -3.973 7.660 1.00 98.69 173 CYS A O 1
ATOM 1329 N N . ALA A 1 174 ? -9.259 -5.093 6.192 1.00 98.44 174 ALA A N 1
ATOM 1330 C CA . ALA A 1 174 ? -8.606 -5.968 7.158 1.00 98.44 174 ALA A CA 1
ATOM 1331 C C . ALA A 1 174 ? -7.154 -5.525 7.357 1.00 98.44 174 ALA A C 1
ATOM 1333 O O . ALA A 1 174 ? -6.353 -5.599 6.428 1.00 98.44 174 ALA A O 1
ATOM 1334 N N . PHE A 1 175 ? -6.791 -5.115 8.568 1.00 98.62 175 PHE A N 1
ATOM 1335 C CA . PHE A 1 175 ? -5.431 -4.745 8.943 1.00 98.62 175 PHE A CA 1
ATOM 1336 C C . PHE A 1 175 ? -4.816 -5.832 9.818 1.00 98.62 175 PHE A C 1
ATOM 1338 O O . PHE A 1 175 ? -5.225 -6.004 10.959 1.00 98.62 175 PHE A O 1
ATOM 1345 N N . LYS A 1 176 ? -3.804 -6.533 9.304 1.00 98.00 176 LYS A N 1
ATOM 1346 C CA . LYS A 1 176 ? -2.940 -7.448 10.056 1.00 98.00 176 LYS A CA 1
ATOM 1347 C C . LYS A 1 176 ? -1.522 -6.895 10.101 1.00 98.00 176 LYS A C 1
ATOM 1349 O O . LYS A 1 176 ? -0.667 -7.281 9.302 1.00 98.00 176 LYS A O 1
ATOM 1354 N N . VAL A 1 177 ? -1.270 -5.947 10.994 1.00 97.88 177 VAL A N 1
ATOM 1355 C CA . VAL A 1 177 ? 0.009 -5.224 11.054 1.00 97.88 177 VAL A CA 1
ATOM 1356 C C . VAL A 1 177 ? 0.585 -5.233 12.459 1.00 97.88 177 VAL A C 1
ATOM 1358 O O . VAL A 1 177 ? -0.155 -5.232 13.430 1.00 97.88 177 VAL A O 1
ATOM 1361 N N . GLU A 1 178 ? 1.911 -5.206 12.590 1.00 97.44 178 GLU A N 1
ATOM 1362 C CA . GLU A 1 178 ? 2.521 -5.008 13.916 1.00 97.44 178 GLU A CA 1
ATOM 1363 C C . GLU A 1 178 ? 2.122 -3.634 14.470 1.00 97.44 178 GLU A C 1
ATOM 1365 O O . GLU A 1 178 ? 1.627 -3.531 15.587 1.00 97.44 178 GLU A O 1
ATOM 1370 N N . ASN A 1 179 ? 2.259 -2.599 13.641 1.00 97.81 179 ASN A N 1
ATOM 1371 C CA . ASN A 1 179 ? 1.974 -1.218 13.993 1.00 97.81 179 ASN A CA 1
ATOM 1372 C C . ASN A 1 179 ? 0.972 -0.628 12.997 1.00 97.81 179 ASN A C 1
ATOM 1374 O O . ASN A 1 179 ? 1.244 -0.574 11.798 1.00 97.81 179 ASN A O 1
ATOM 1378 N N . LEU A 1 180 ? -0.176 -0.139 13.453 1.00 98.19 180 LEU A N 1
ATOM 1379 C CA . LEU A 1 180 ? -1.125 0.536 12.572 1.00 98.19 180 LEU A CA 1
ATOM 1380 C C . LEU A 1 180 ? -0.603 1.919 12.164 1.00 98.19 180 LEU A C 1
ATOM 1382 O O . LEU A 1 180 ? -0.592 2.232 10.975 1.00 98.19 180 LEU A O 1
ATOM 1386 N N . GLY A 1 181 ? -0.092 2.712 13.110 1.00 95.75 181 GLY A N 1
ATOM 1387 C CA . GLY A 1 181 ? 0.407 4.055 12.815 1.00 95.75 181 GLY A CA 1
ATOM 1388 C C . GLY A 1 181 ? 1.267 4.690 13.908 1.00 95.75 181 GLY A C 1
ATOM 1389 O O . GLY A 1 181 ? 0.923 5.760 14.416 1.00 95.75 181 GLY A O 1
ATOM 1390 N N . LEU A 1 182 ? 2.414 4.092 14.252 1.00 95.19 182 LEU A N 1
ATOM 1391 C CA . LEU A 1 182 ? 3.347 4.658 15.245 1.00 95.19 182 LEU A CA 1
ATOM 1392 C C . LEU A 1 182 ? 4.037 5.950 14.790 1.00 95.19 182 LEU A C 1
ATOM 1394 O O . LEU A 1 182 ? 4.639 6.666 15.598 1.00 95.19 182 LEU A O 1
ATOM 1398 N N . SER A 1 183 ? 3.947 6.266 13.504 1.00 93.25 183 SER A N 1
ATOM 1399 C CA . SER A 1 183 ? 4.394 7.535 12.939 1.00 93.25 183 SER A CA 1
ATOM 1400 C C . SER A 1 183 ? 3.258 8.283 12.249 1.00 93.25 183 SER A C 1
ATOM 1402 O O . SER A 1 183 ? 3.507 9.015 11.304 1.00 93.25 183 SER A O 1
ATOM 1404 N N . MET A 1 184 ? 2.008 8.100 12.674 1.00 93.62 184 MET A N 1
ATOM 1405 C CA . MET A 1 184 ? 0.857 8.743 12.032 1.00 93.62 184 MET A CA 1
ATOM 1406 C C . MET A 1 184 ? 0.659 10.198 12.494 1.00 93.62 184 MET A C 1
ATOM 1408 O O . MET A 1 184 ? 0.238 11.055 11.708 1.00 93.62 184 MET A O 1
ATOM 1412 N N . LEU A 1 185 ? 0.983 10.499 13.758 1.00 93.06 185 LEU A N 1
ATOM 1413 C CA . LEU A 1 185 ? 0.808 11.826 14.349 1.00 93.06 185 LEU A CA 1
ATOM 1414 C C . LEU A 1 185 ? 1.991 12.759 14.063 1.00 93.06 185 LEU A C 1
ATOM 1416 O O . LEU A 1 185 ? 3.157 12.361 14.086 1.00 93.06 185 LEU A O 1
ATOM 1420 N N . SER A 1 186 ? 1.680 14.041 13.861 1.00 89.25 186 SER A N 1
ATOM 1421 C CA . SER A 1 186 ? 2.670 15.121 13.745 1.00 89.25 186 SER A CA 1
ATOM 1422 C C . SER A 1 186 ? 3.201 15.565 15.113 1.00 89.25 186 SER A C 1
ATOM 1424 O O . SER A 1 186 ? 4.394 15.838 15.249 1.00 89.25 186 SER A O 1
ATOM 1426 N N . ASN A 1 187 ? 2.316 15.589 16.114 1.00 89.69 187 ASN A N 1
ATOM 1427 C CA . ASN A 1 187 ? 2.560 15.968 17.500 1.00 89.69 187 ASN A CA 1
ATOM 1428 C C . ASN A 1 187 ? 1.849 14.982 18.440 1.00 89.69 187 ASN A C 1
ATOM 1430 O O . ASN A 1 187 ? 0.772 14.477 18.122 1.00 89.69 187 ASN A O 1
ATOM 1434 N N . LYS A 1 188 ? 2.428 14.731 19.620 1.00 90.25 188 LYS A N 1
ATOM 1435 C CA . LYS A 1 188 ? 1.859 13.810 20.618 1.00 90.25 188 LYS A CA 1
ATOM 1436 C C . LYS A 1 188 ? 0.429 14.222 20.997 1.00 90.25 188 LYS A C 1
ATOM 1438 O O . LYS A 1 188 ? 0.198 15.393 21.291 1.00 90.25 188 LYS A O 1
ATOM 1443 N N . GLY A 1 189 ? -0.507 13.271 20.986 1.00 90.19 189 GLY A N 1
ATOM 1444 C CA . GLY A 1 189 ? -1.919 13.487 21.321 1.00 90.19 189 GLY A CA 1
ATOM 1445 C C . GLY A 1 189 ? -2.701 14.449 20.412 1.00 90.19 189 GLY A C 1
ATOM 1446 O O . GLY A 1 189 ? -3.873 14.701 20.682 1.00 90.19 189 GLY A O 1
ATOM 1447 N N . SER A 1 190 ? -2.098 14.999 19.352 1.00 91.25 190 SER A N 1
ATOM 1448 C CA . SER A 1 190 ? -2.742 16.000 18.497 1.00 91.25 190 SER A CA 1
ATOM 1449 C C . SER A 1 190 ? -3.234 15.391 17.191 1.00 91.25 190 SER A C 1
ATOM 1451 O O . SER A 1 190 ? -2.464 14.785 16.450 1.00 91.25 190 SER A O 1
ATOM 1453 N N . LYS A 1 191 ? -4.511 15.633 16.877 1.00 92.75 191 LYS A N 1
ATOM 1454 C CA . LYS A 1 191 ? -5.116 15.332 15.569 1.00 92.75 191 LYS A CA 1
ATOM 1455 C C . LYS A 1 191 ? -4.876 16.431 14.541 1.00 92.75 191 LYS A C 1
ATOM 1457 O O . LYS A 1 191 ? -5.379 16.350 13.428 1.00 92.75 191 LYS A O 1
ATOM 1462 N N . GLU A 1 192 ? -4.186 17.505 14.914 1.00 91.06 192 GLU A N 1
ATOM 1463 C CA . GLU A 1 192 ? -3.945 18.608 13.995 1.00 91.06 192 GLU A CA 1
ATOM 1464 C C . GLU A 1 192 ? -3.336 18.065 12.701 1.00 91.06 192 GLU A C 1
ATOM 1466 O O . GLU A 1 192 ? -2.367 17.296 12.733 1.00 91.06 192 GLU A O 1
ATOM 1471 N N . ASN A 1 193 ? -3.926 18.454 11.568 1.00 90.62 193 ASN A N 1
ATOM 1472 C CA . ASN A 1 193 ? -3.457 18.083 10.237 1.00 90.62 193 ASN A CA 1
ATOM 1473 C C . ASN A 1 193 ? -3.538 16.577 9.914 1.00 90.62 193 ASN A C 1
ATOM 1475 O O . ASN A 1 193 ? -2.930 16.117 8.939 1.00 90.62 193 ASN A O 1
ATOM 1479 N N . ARG A 1 194 ? -4.257 15.790 10.723 1.00 93.69 194 ARG A N 1
ATOM 1480 C CA . ARG A 1 194 ? -4.445 14.345 10.555 1.00 93.69 194 ARG A CA 1
ATOM 1481 C C . ARG A 1 194 ? -5.908 13.981 10.777 1.00 93.69 194 ARG A C 1
ATOM 1483 O O . ARG A 1 194 ? -6.513 14.400 11.757 1.00 93.69 194 ARG A O 1
ATOM 1490 N N . SER A 1 195 ? -6.470 13.158 9.904 1.00 96.12 195 SER A N 1
ATOM 1491 C CA . SER A 1 195 ? -7.789 12.575 10.134 1.00 96.12 195 SER A CA 1
ATOM 1492 C C . SER A 1 195 ? -7.822 11.107 9.736 1.00 96.12 195 SER A C 1
ATOM 1494 O O . SER A 1 195 ? -7.128 10.681 8.809 1.00 96.12 195 SER A O 1
ATOM 1496 N N . PHE A 1 196 ? -8.633 10.349 10.465 1.00 98.12 196 PHE A N 1
ATOM 1497 C CA . PHE A 1 196 ? -9.000 8.987 10.128 1.00 98.12 196 PHE A CA 1
ATOM 1498 C C . PHE A 1 196 ? -10.513 8.843 10.278 1.00 98.12 196 PHE A C 1
ATOM 1500 O O . PHE A 1 196 ? -11.095 9.288 11.272 1.00 98.12 196 PHE A O 1
ATOM 1507 N N . ALA A 1 197 ? -11.144 8.230 9.291 1.00 98.38 197 ALA A N 1
ATOM 1508 C CA . ALA A 1 197 ? -12.525 7.788 9.344 1.00 98.38 197 ALA A CA 1
ATOM 1509 C C . ALA A 1 197 ? -12.609 6.387 8.751 1.00 98.38 197 ALA A C 1
ATOM 1511 O O . ALA A 1 197 ? -11.829 6.043 7.859 1.00 98.38 197 ALA A O 1
ATOM 1512 N N . GLY A 1 198 ? -13.555 5.594 9.225 1.00 97.19 198 GLY A N 1
ATOM 1513 C CA . GLY A 1 198 ? -13.758 4.275 8.677 1.00 97.19 198 GLY A CA 1
ATOM 1514 C C . GLY A 1 198 ? -15.079 3.639 9.046 1.00 97.19 198 GLY A C 1
ATOM 1515 O O . GLY A 1 198 ? -15.885 4.185 9.795 1.00 97.19 198 GLY A O 1
ATOM 1516 N N . GLU A 1 199 ? -15.302 2.474 8.468 1.00 96.81 199 GLU A N 1
ATOM 1517 C CA . GLU A 1 199 ? -16.491 1.679 8.709 1.00 96.81 199 GLU A CA 1
ATOM 1518 C C . GLU A 1 199 ? -16.148 0.201 8.544 1.00 96.81 199 GLU A C 1
ATOM 1520 O O . GLU A 1 199 ? -15.465 -0.170 7.594 1.00 96.81 199 GLU A O 1
ATOM 1525 N N . ALA A 1 200 ? -16.630 -0.648 9.454 1.00 97.06 200 ALA A N 1
ATOM 1526 C CA . ALA A 1 200 ? -16.572 -2.107 9.344 1.00 97.06 200 ALA A CA 1
ATOM 1527 C C . ALA A 1 200 ? -15.166 -2.687 9.070 1.00 97.06 200 ALA A C 1
ATOM 1529 O O . ALA A 1 200 ? -15.019 -3.732 8.436 1.00 97.06 200 ALA A O 1
ATOM 1530 N N . ASN A 1 201 ? -14.120 -2.027 9.560 1.00 98.44 201 ASN A N 1
ATOM 1531 C CA . ASN A 1 201 ? -12.755 -2.523 9.500 1.00 98.44 201 ASN A CA 1
ATOM 1532 C C . ASN A 1 201 ? -12.518 -3.622 10.544 1.00 98.44 201 ASN A C 1
ATOM 1534 O O . ASN A 1 201 ? -13.115 -3.652 11.625 1.00 98.44 201 ASN A O 1
ATOM 1538 N N . VAL A 1 202 ? -11.568 -4.495 10.233 1.00 98.38 202 VAL A N 1
ATOM 1539 C CA . VAL A 1 202 ? -11.029 -5.502 11.142 1.00 98.38 202 VAL A CA 1
ATOM 1540 C C . VAL A 1 202 ? -9.582 -5.150 11.458 1.00 98.38 202 VAL A C 1
ATOM 1542 O O . VAL A 1 202 ? -8.762 -5.016 10.550 1.00 98.38 202 VAL A O 1
ATOM 1545 N N . TYR A 1 203 ? -9.259 -5.046 12.743 1.00 98.50 203 TYR A N 1
ATOM 1546 C CA . TYR A 1 203 ? -7.922 -4.728 13.231 1.00 98.50 203 TYR A CA 1
ATOM 1547 C C . TYR A 1 203 ? -7.332 -5.899 14.025 1.00 98.50 203 TYR A C 1
ATOM 1549 O O . TYR A 1 203 ? -7.750 -6.187 15.145 1.00 98.50 203 TYR A O 1
ATOM 1557 N N . ASP A 1 204 ? -6.318 -6.533 13.454 1.00 97.88 204 ASP A N 1
ATOM 1558 C CA . ASP A 1 204 ? -5.393 -7.454 14.110 1.00 97.88 204 ASP A CA 1
ATOM 1559 C C . ASP A 1 204 ? -4.035 -6.746 14.218 1.00 97.88 204 ASP A C 1
ATOM 1561 O O . ASP A 1 204 ? -3.161 -6.881 13.353 1.00 97.88 204 ASP A O 1
ATOM 1565 N N . VAL A 1 205 ? -3.926 -5.868 15.220 1.00 97.56 205 VAL A N 1
ATOM 1566 C CA . VAL A 1 205 ? -2.807 -4.928 15.378 1.00 97.56 205 VAL A CA 1
ATOM 1567 C C . VAL A 1 205 ? -2.255 -4.949 16.799 1.00 97.56 205 VAL A C 1
ATOM 1569 O O . VAL A 1 205 ? -3.026 -5.061 17.753 1.00 97.56 205 VAL A O 1
ATOM 1572 N N . ASN A 1 206 ? -0.932 -4.815 16.953 1.00 96.38 206 ASN A N 1
ATOM 1573 C CA . ASN A 1 206 ? -0.308 -4.766 18.281 1.00 96.38 206 ASN A CA 1
ATOM 1574 C C . ASN A 1 206 ? -0.264 -3.328 18.813 1.00 96.38 206 ASN A C 1
ATOM 1576 O O . ASN A 1 206 ? -0.743 -3.052 19.910 1.00 96.38 206 ASN A O 1
ATOM 1580 N N . ASP A 1 207 ? 0.275 -2.410 18.011 1.00 97.75 207 ASP A N 1
ATOM 1581 C CA . ASP A 1 207 ? 0.431 -0.999 18.357 1.00 97.75 207 ASP A CA 1
ATOM 1582 C C . ASP A 1 207 ? -0.411 -0.119 17.428 1.00 97.75 207 ASP A C 1
ATOM 1584 O O . ASP A 1 207 ? -0.350 -0.233 16.205 1.00 97.75 207 ASP A O 1
ATOM 1588 N N . TRP A 1 208 ? -1.206 0.786 17.996 1.00 97.81 208 TRP A N 1
ATOM 1589 C CA . TRP A 1 208 ? -2.267 1.470 17.249 1.00 97.81 208 TRP A CA 1
ATOM 1590 C C . TRP A 1 208 ? -1.834 2.805 16.656 1.00 97.81 208 TRP A C 1
ATOM 1592 O O . TRP A 1 208 ? -1.919 3.034 15.451 1.00 97.81 208 TRP A O 1
ATOM 1602 N N . LEU A 1 209 ? -1.381 3.720 17.504 1.00 97.56 209 LEU A N 1
ATOM 1603 C CA . LEU A 1 209 ? -1.148 5.103 17.120 1.00 97.56 209 LEU A CA 1
ATOM 1604 C C . LEU A 1 209 ? 0.091 5.632 17.820 1.00 97.56 209 LEU A C 1
ATOM 1606 O O . LEU A 1 209 ? 0.377 5.259 18.954 1.00 97.56 209 LEU A O 1
ATOM 1610 N N . GLY A 1 210 ? 0.814 6.532 17.169 1.00 95.50 210 GLY A N 1
ATOM 1611 C CA . GLY A 1 210 ? 1.981 7.144 17.771 1.00 95.50 210 GLY A CA 1
ATOM 1612 C C . GLY A 1 210 ? 2.567 8.298 16.980 1.00 95.50 210 GLY A C 1
ATOM 1613 O O . GLY A 1 210 ? 2.064 8.716 15.933 1.00 95.50 210 GLY A O 1
ATOM 1614 N N . MET A 1 211 ? 3.677 8.798 17.515 1.00 93.19 211 MET A N 1
ATOM 1615 C CA . MET A 1 211 ? 4.509 9.816 16.892 1.00 93.19 211 MET A CA 1
ATOM 1616 C C . MET A 1 211 ? 5.966 9.355 16.887 1.00 93.19 211 MET A C 1
ATOM 1618 O O . MET A 1 211 ? 6.548 9.085 17.939 1.00 93.19 211 MET A O 1
ATOM 1622 N N . SER A 1 212 ? 6.590 9.373 15.706 1.00 90.06 212 SER A N 1
ATOM 1623 C CA . SER A 1 212 ? 8.021 9.083 15.537 1.00 90.06 212 SER A CA 1
ATOM 1624 C C . SER A 1 212 ? 8.444 7.747 16.163 1.00 90.06 212 SER A C 1
ATOM 1626 O O . SER A 1 212 ? 9.439 7.688 16.888 1.00 90.06 212 SER A O 1
ATOM 1628 N N . GLY A 1 213 ? 7.662 6.695 15.909 1.00 92.25 213 GLY A N 1
ATOM 1629 C CA . GLY A 1 213 ? 7.934 5.338 16.387 1.00 92.25 213 GLY A CA 1
ATOM 1630 C C . GLY A 1 213 ? 7.604 5.103 17.863 1.00 92.25 213 GLY A C 1
ATOM 1631 O O . GLY A 1 213 ? 7.972 4.067 18.405 1.00 92.25 213 GLY A O 1
ATOM 1632 N N . LYS A 1 214 ? 6.954 6.057 18.544 1.00 94.50 214 LYS A N 1
ATOM 1633 C CA . LYS A 1 214 ? 6.564 5.930 19.954 1.00 94.50 214 LYS A CA 1
ATOM 1634 C C . LYS A 1 214 ? 5.051 5.904 20.084 1.00 94.50 214 LYS A C 1
ATOM 1636 O O . LYS A 1 214 ? 4.393 6.840 19.627 1.00 94.50 214 LYS A O 1
ATOM 1641 N N . ALA A 1 215 ? 4.538 4.872 20.747 1.00 96.00 215 ALA A N 1
ATOM 1642 C CA . ALA A 1 215 ? 3.113 4.686 20.976 1.00 96.00 215 ALA A CA 1
ATOM 1643 C C . ALA A 1 215 ? 2.493 5.840 21.779 1.00 96.00 215 ALA A C 1
ATOM 1645 O O . ALA A 1 215 ? 3.083 6.376 22.725 1.00 96.00 215 ALA A O 1
ATOM 1646 N N . GLU A 1 216 ? 1.279 6.207 21.394 1.00 95.94 216 GLU A N 1
ATOM 1647 C CA . GLU A 1 216 ? 0.391 7.074 22.146 1.00 95.94 216 GLU A CA 1
ATOM 1648 C C . GLU A 1 216 ? -0.323 6.219 23.194 1.00 95.94 216 GLU A C 1
ATOM 1650 O O . GLU A 1 216 ? -1.206 5.429 22.879 1.00 95.94 216 GLU A O 1
ATOM 1655 N N . SER A 1 217 ? 0.060 6.374 24.461 1.00 94.69 217 SER A N 1
ATOM 1656 C CA . SER A 1 217 ? -0.423 5.529 25.563 1.00 94.69 217 SER A CA 1
ATOM 1657 C C . SER A 1 217 ? -1.938 5.572 25.774 1.00 94.69 217 SER A C 1
ATOM 1659 O O . SER A 1 217 ? -2.479 4.719 26.467 1.00 94.69 217 SER A O 1
ATOM 1661 N N . SER A 1 218 ? -2.612 6.592 25.238 1.00 95.94 218 SER A N 1
ATOM 1662 C CA . SER A 1 218 ? -4.067 6.734 25.312 1.00 95.94 218 SER A CA 1
ATOM 1663 C C . SER A 1 218 ? -4.832 5.951 24.236 1.00 95.94 218 SER A C 1
ATOM 1665 O O . SER A 1 218 ? -6.059 5.911 24.304 1.00 95.94 218 SER A O 1
ATOM 1667 N N . VAL A 1 219 ? -4.144 5.328 23.270 1.00 97.88 219 VAL A N 1
ATOM 1668 C CA . VAL A 1 219 ? -4.749 4.588 22.153 1.00 97.88 219 VAL A CA 1
ATOM 1669 C C . VAL A 1 219 ? -4.137 3.191 22.064 1.00 97.88 219 VAL A C 1
ATOM 1671 O O . VAL A 1 219 ? -3.036 3.015 21.549 1.00 97.88 219 VAL A O 1
ATOM 1674 N N . THR A 1 220 ? -4.853 2.194 22.582 1.00 97.25 220 THR A N 1
ATOM 1675 C CA . THR A 1 220 ? -4.352 0.818 22.777 1.00 97.25 220 THR A CA 1
ATOM 1676 C C . THR A 1 220 ? -5.263 -0.262 22.199 1.00 97.25 220 THR A C 1
ATOM 1678 O O . THR A 1 220 ? -4.915 -1.438 22.224 1.00 97.25 220 THR A O 1
ATOM 1681 N N . ASP A 1 221 ? -6.449 0.113 21.732 1.00 97.69 221 ASP A N 1
ATOM 1682 C CA . ASP A 1 221 ? -7.470 -0.792 21.211 1.00 97.69 221 ASP A CA 1
ATOM 1683 C C . ASP A 1 221 ? -8.418 -0.055 20.249 1.00 97.69 221 ASP A C 1
ATOM 1685 O O . ASP A 1 221 ? -8.368 1.170 20.107 1.00 97.69 221 ASP A O 1
ATOM 1689 N N . VAL A 1 222 ? -9.334 -0.796 19.616 1.00 97.44 222 VAL A N 1
ATOM 1690 C CA . VAL A 1 222 ? -10.306 -0.243 18.654 1.00 97.44 222 VAL A CA 1
ATOM 1691 C C . VAL A 1 222 ? -11.207 0.830 19.274 1.00 97.44 222 VAL A C 1
ATOM 1693 O O . VAL A 1 222 ? -11.588 1.797 18.616 1.00 97.44 222 VAL A O 1
ATOM 1696 N N . LYS A 1 223 ? -11.526 0.703 20.567 1.00 97.75 223 LYS A N 1
ATOM 1697 C CA . LYS A 1 223 ? -12.419 1.626 21.271 1.00 97.75 223 LYS A CA 1
ATOM 1698 C C . LYS A 1 223 ? -11.739 2.974 21.495 1.00 97.75 223 LYS A C 1
ATOM 1700 O O . LYS A 1 223 ? -12.321 4.016 21.193 1.00 97.75 223 LYS A O 1
ATOM 1705 N N . SER A 1 224 ? -10.519 2.953 22.022 1.00 97.94 224 SER A N 1
ATOM 1706 C CA . SER A 1 224 ? -9.689 4.137 22.240 1.00 97.94 224 SER A CA 1
ATOM 1707 C C . SER A 1 224 ? -9.241 4.769 20.922 1.00 97.94 224 SER A C 1
ATOM 1709 O O . SER A 1 224 ? -9.223 5.994 20.830 1.00 97.94 224 SER A O 1
ATOM 1711 N N . TRP A 1 225 ? -8.997 3.974 19.875 1.00 97.69 225 TRP A N 1
ATOM 1712 C CA . TRP A 1 225 ? -8.776 4.448 18.504 1.00 97.69 225 TRP A CA 1
ATOM 1713 C C . TRP A 1 225 ? -9.965 5.250 17.981 1.00 97.69 225 TRP A C 1
ATOM 1715 O O . TRP A 1 225 ? -9.826 6.416 17.607 1.00 97.69 225 TRP A O 1
ATOM 1725 N N . ASN A 1 226 ? -11.157 4.659 18.026 1.00 97.38 226 ASN A N 1
ATOM 1726 C CA . ASN A 1 226 ? -12.371 5.309 17.561 1.00 97.38 226 ASN A CA 1
ATOM 1727 C C . A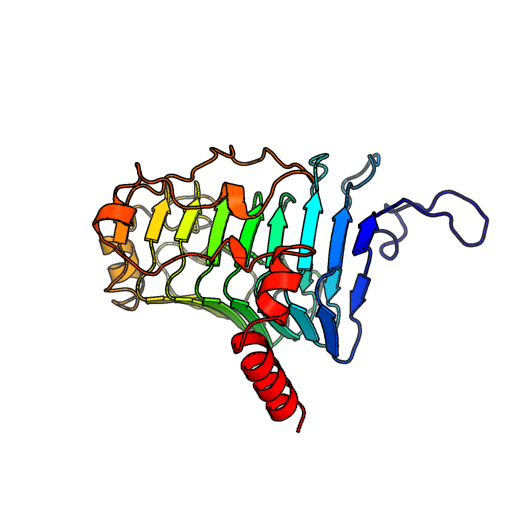SN A 1 226 ? -12.688 6.574 18.385 1.00 97.38 226 ASN A C 1
ATOM 1729 O O . ASN A 1 226 ? -13.015 7.629 17.839 1.00 97.38 226 ASN A O 1
ATOM 1733 N N . GLN A 1 227 ? -12.508 6.523 19.709 1.00 97.56 227 GLN A N 1
ATOM 1734 C CA . GLN A 1 227 ? -12.640 7.701 20.569 1.00 97.56 227 GLN A CA 1
ATOM 1735 C C . GLN A 1 227 ? -11.620 8.789 20.205 1.00 97.56 227 GLN A C 1
ATOM 1737 O O . GLN A 1 227 ? -11.988 9.966 20.115 1.00 97.56 227 GLN A O 1
ATOM 1742 N N . PHE A 1 228 ? -10.362 8.409 19.964 1.00 97.69 228 PHE A N 1
ATOM 1743 C CA . PHE A 1 228 ? -9.321 9.334 19.545 1.00 97.69 228 PHE A CA 1
ATOM 1744 C C . PHE A 1 228 ? -9.681 9.993 18.223 1.00 97.69 228 PHE A C 1
ATOM 1746 O O . PHE A 1 228 ? -9.495 11.191 18.120 1.00 97.69 228 PHE A O 1
ATOM 1753 N N . TRP A 1 229 ? -10.272 9.312 17.245 1.00 97.31 229 TRP A N 1
ATOM 1754 C CA . TRP A 1 229 ? -10.652 9.949 15.976 1.00 97.31 229 TRP A CA 1
ATOM 1755 C C . TRP A 1 229 ? -12.000 10.677 15.993 1.00 97.31 229 TRP A C 1
ATOM 1757 O O . TRP A 1 229 ? -12.317 11.403 15.058 1.00 97.31 229 TRP A O 1
ATOM 1767 N N . GLY A 1 230 ? -12.722 10.637 17.116 1.00 96.19 230 GLY A N 1
ATOM 1768 C CA . GLY A 1 230 ? -13.979 11.368 17.282 1.00 96.19 230 GLY A CA 1
ATOM 1769 C C . GLY A 1 230 ? -15.209 10.574 16.853 1.00 96.19 230 GLY A C 1
ATOM 1770 O O . GLY A 1 230 ? -16.166 11.174 16.376 1.00 96.19 230 GLY A O 1
ATOM 1771 N N . LYS A 1 231 ? -15.194 9.254 17.071 1.00 96.25 231 LYS A N 1
ATOM 1772 C CA . LYS A 1 231 ? -16.284 8.322 16.750 1.00 96.25 231 LYS A CA 1
ATOM 1773 C C . LYS A 1 231 ? -16.564 8.196 15.253 1.00 96.25 231 LYS A C 1
ATOM 1775 O O . LYS A 1 231 ? -17.708 8.137 14.825 1.00 96.25 231 LYS A O 1
ATOM 1780 N N . THR A 1 232 ? -15.505 8.199 14.456 1.00 95.81 232 THR A N 1
ATOM 1781 C CA . THR A 1 232 ? -15.575 8.109 12.995 1.00 95.81 232 THR A CA 1
ATOM 1782 C C . THR A 1 232 ? -15.389 6.685 12.474 1.00 95.81 232 THR A C 1
ATOM 1784 O O . THR A 1 232 ? -15.296 6.530 11.266 1.00 95.81 232 THR A O 1
ATOM 1787 N N . ASP A 1 233 ? -15.297 5.683 13.356 1.00 95.88 233 ASP A N 1
ATOM 1788 C CA . ASP A 1 233 ? -15.032 4.271 13.049 1.00 95.88 233 ASP A CA 1
ATOM 1789 C C . ASP A 1 233 ? -15.757 3.332 14.043 1.00 95.88 233 ASP A C 1
ATOM 1791 O O . ASP A 1 233 ? -15.153 2.503 14.725 1.00 95.88 233 ASP A O 1
ATOM 1795 N N . GLU A 1 234 ? -17.069 3.534 14.222 1.00 95.31 234 GLU A N 1
ATOM 1796 C CA . GLU A 1 234 ? -17.857 2.905 15.302 1.00 95.31 234 GLU A CA 1
ATOM 1797 C C . GLU A 1 234 ? -18.180 1.422 15.088 1.00 95.31 234 GLU A C 1
ATOM 1799 O O . GLU A 1 234 ? -18.394 0.701 16.062 1.00 95.31 234 GLU A O 1
ATOM 1804 N N . THR A 1 235 ? -18.234 0.963 13.839 1.00 96.00 235 THR A N 1
ATOM 1805 C CA . THR A 1 235 ? -18.639 -0.409 13.484 1.00 96.00 235 THR A CA 1
ATOM 1806 C C . THR A 1 235 ? -17.461 -1.374 13.355 1.00 96.00 235 THR A C 1
ATOM 1808 O O . THR A 1 235 ? -17.663 -2.569 13.142 1.00 96.00 235 THR A O 1
ATOM 1811 N N . SER A 1 236 ? -16.237 -0.871 13.496 1.00 97.50 236 SER A N 1
ATOM 1812 C CA . SER A 1 236 ? -15.018 -1.661 13.365 1.00 97.50 236 SER A CA 1
ATOM 1813 C C . SER A 1 236 ? -14.700 -2.481 14.608 1.00 97.50 236 SER A C 1
ATOM 1815 O O . SER A 1 236 ? -15.089 -2.152 15.731 1.00 97.50 236 SER A O 1
ATOM 1817 N N . VAL A 1 237 ? -13.956 -3.567 14.411 1.00 97.19 237 VAL A N 1
ATOM 1818 C CA . VAL A 1 237 ? -13.659 -4.546 15.460 1.00 97.19 237 VAL A CA 1
ATOM 1819 C C . VAL A 1 237 ? -12.165 -4.829 15.554 1.00 97.19 237 VAL A C 1
ATOM 1821 O O . VAL A 1 237 ? -11.464 -4.898 14.549 1.00 97.19 237 VAL A O 1
ATOM 1824 N N . GLY A 1 238 ? -11.676 -5.011 16.782 1.00 97.00 238 GLY A N 1
ATOM 1825 C CA . GLY A 1 238 ? -10.362 -5.594 17.043 1.00 97.00 238 GLY A CA 1
ATOM 1826 C C . GLY A 1 238 ? -10.512 -7.097 17.246 1.00 97.00 238 GLY A C 1
ATOM 1827 O O . GLY A 1 238 ? -11.207 -7.506 18.174 1.00 97.00 238 GLY A O 1
ATOM 1828 N N . GLU A 1 239 ? -9.931 -7.912 16.369 1.00 95.75 239 GLU A N 1
ATOM 1829 C CA . GLU A 1 239 ? -10.113 -9.367 16.375 1.00 95.75 239 GLU A CA 1
ATOM 1830 C C . GLU A 1 239 ? -8.959 -10.061 15.641 1.00 95.75 239 GLU A C 1
ATOM 1832 O O . GLU A 1 239 ? -8.374 -9.498 14.718 1.00 95.75 239 GLU A O 1
ATOM 1837 N N . THR A 1 240 ? -8.638 -11.299 16.026 1.00 95.12 240 THR A N 1
ATOM 1838 C CA . THR A 1 240 ? -7.540 -12.045 15.386 1.00 95.12 240 THR A CA 1
ATOM 1839 C C . THR A 1 240 ? -7.888 -12.425 13.944 1.00 95.12 240 THR A C 1
ATOM 1841 O O . THR A 1 240 ? -8.844 -13.166 13.692 1.00 95.12 240 THR A O 1
ATOM 1844 N N . LEU A 1 241 ? -7.047 -12.010 12.994 1.00 94.88 241 LEU A N 1
ATOM 1845 C CA . LEU A 1 241 ? -7.183 -12.346 11.580 1.00 94.88 241 LEU A CA 1
ATOM 1846 C C . LEU A 1 241 ? -6.254 -13.512 11.229 1.00 94.88 241 LEU A C 1
ATOM 1848 O O . LEU A 1 241 ? -5.029 -13.376 11.203 1.00 94.88 241 LEU A O 1
ATOM 1852 N N . ALA A 1 242 ? -6.826 -14.680 10.944 1.00 94.62 242 ALA A N 1
ATOM 1853 C CA . ALA A 1 242 ? -6.065 -15.851 10.519 1.00 94.62 242 ALA A CA 1
ATOM 1854 C C . ALA A 1 242 ? -6.286 -16.094 9.026 1.00 94.62 242 ALA A C 1
ATOM 1856 O O . ALA A 1 242 ? -7.421 -16.273 8.594 1.00 94.62 242 ALA A O 1
ATOM 1857 N N . PHE A 1 243 ? -5.202 -16.123 8.255 1.00 95.69 243 PHE A N 1
ATOM 1858 C CA . PHE A 1 243 ? -5.235 -16.516 6.848 1.00 95.69 243 PHE A CA 1
ATOM 1859 C C . PHE A 1 243 ? -4.952 -18.010 6.690 1.00 95.69 243 PHE A C 1
ATOM 1861 O O . PHE A 1 243 ? -4.299 -18.607 7.551 1.00 95.69 243 PHE A O 1
ATOM 1868 N N . VAL A 1 244 ? -5.406 -18.596 5.580 1.00 93.06 244 VAL A N 1
ATOM 1869 C CA . VAL A 1 244 ? -5.143 -19.998 5.211 1.00 93.06 244 VAL A CA 1
ATOM 1870 C C . VAL A 1 244 ? -3.640 -20.283 5.213 1.00 93.06 244 VAL A C 1
ATOM 1872 O O . VAL A 1 244 ? -3.200 -21.309 5.734 1.00 93.06 244 VAL A O 1
ATOM 1875 N N . PHE A 1 245 ? -2.831 -19.348 4.700 1.00 94.38 245 PHE A N 1
ATOM 1876 C CA . PHE A 1 245 ? -1.378 -19.451 4.729 1.00 94.38 245 PHE A CA 1
ATOM 1877 C C . PHE A 1 245 ? -0.759 -18.352 5.586 1.00 94.38 245 PHE A C 1
ATOM 1879 O O . PHE A 1 245 ? -0.877 -17.156 5.325 1.00 94.38 245 PHE A O 1
ATOM 1886 N N . ARG A 1 246 ? -0.001 -18.759 6.608 1.00 92.19 246 ARG A N 1
ATOM 1887 C CA . ARG A 1 246 ? 0.752 -17.809 7.426 1.00 92.19 246 ARG A CA 1
ATOM 1888 C C . ARG A 1 246 ? 1.938 -17.263 6.634 1.00 92.19 246 ARG A C 1
ATOM 1890 O O . ARG A 1 246 ? 2.901 -17.982 6.367 1.00 92.19 246 ARG A O 1
ATOM 1897 N N . ARG A 1 247 ? 1.906 -15.966 6.336 1.00 94.12 247 ARG A N 1
ATOM 1898 C CA . ARG A 1 247 ? 3.044 -15.220 5.785 1.00 94.12 247 ARG A CA 1
ATOM 1899 C C . ARG A 1 247 ? 3.679 -14.379 6.897 1.00 94.12 247 ARG A C 1
ATOM 1901 O O . ARG A 1 247 ? 2.998 -13.512 7.433 1.00 94.12 247 ARG A O 1
ATOM 1908 N N . PRO A 1 248 ? 4.928 -14.643 7.324 1.00 92.06 248 PRO A N 1
ATOM 1909 C CA . PRO A 1 248 ? 5.627 -13.753 8.247 1.00 92.06 248 PRO A CA 1
ATOM 1910 C C . PRO A 1 248 ? 5.866 -12.391 7.598 1.00 92.06 248 PRO A C 1
ATOM 1912 O O . PRO A 1 248 ? 6.180 -12.328 6.409 1.00 92.06 248 PRO A O 1
ATOM 1915 N N . ASN A 1 249 ? 5.794 -11.313 8.378 1.00 89.69 249 ASN A N 1
ATOM 1916 C CA . ASN A 1 249 ? 6.236 -10.002 7.907 1.00 89.69 249 ASN A CA 1
ATOM 1917 C C . ASN A 1 249 ? 7.689 -10.090 7.412 1.00 89.69 249 ASN A C 1
ATOM 1919 O O . ASN A 1 249 ? 8.486 -10.851 7.961 1.00 89.69 249 ASN A O 1
ATOM 1923 N N . ASN A 1 250 ? 8.032 -9.328 6.370 1.00 88.62 250 ASN A N 1
ATOM 1924 C CA . ASN A 1 250 ? 9.347 -9.346 5.703 1.00 88.62 250 ASN A CA 1
ATOM 1925 C C . ASN A 1 250 ? 9.689 -10.616 4.903 1.00 88.62 250 ASN A C 1
ATOM 1927 O O . ASN A 1 250 ? 10.761 -10.687 4.310 1.00 88.62 250 ASN A O 1
ATOM 1931 N N . SER A 1 251 ? 8.818 -11.626 4.858 1.00 92.75 251 SER A N 1
ATOM 1932 C CA . SER A 1 251 ? 9.039 -12.803 4.017 1.00 92.75 251 SER A CA 1
ATOM 1933 C C . SER A 1 251 ? 8.421 -12.567 2.647 1.00 92.75 251 SER A C 1
ATOM 1935 O O . SER A 1 251 ? 7.243 -12.843 2.467 1.00 92.75 251 SER A O 1
ATOM 1937 N N . PHE A 1 252 ? 9.180 -12.037 1.692 1.00 95.56 252 PHE A N 1
ATOM 1938 C CA . PHE A 1 252 ? 8.653 -11.670 0.375 1.00 95.56 252 PHE A CA 1
ATOM 1939 C C . PHE A 1 252 ? 9.032 -12.682 -0.704 1.00 95.56 252 PHE A C 1
ATOM 1941 O O . PHE A 1 252 ? 10.120 -13.257 -0.682 1.00 95.56 252 PHE A O 1
ATOM 1948 N N . ASN A 1 253 ? 8.112 -12.950 -1.633 1.00 96.25 253 ASN A N 1
ATOM 1949 C CA . ASN A 1 253 ? 8.336 -13.927 -2.692 1.00 96.25 253 ASN A CA 1
ATOM 1950 C C . ASN A 1 253 ? 7.441 -13.655 -3.907 1.00 96.25 253 ASN A C 1
ATOM 1952 O O . ASN A 1 253 ? 6.227 -13.521 -3.758 1.00 96.25 253 ASN A O 1
ATOM 1956 N N . HIS A 1 254 ? 8.011 -13.684 -5.114 1.00 96.81 254 HIS A N 1
ATOM 1957 C CA . HIS A 1 254 ? 7.250 -13.551 -6.365 1.00 96.81 254 HIS A CA 1
ATOM 1958 C C . HIS A 1 254 ? 6.200 -14.658 -6.564 1.00 96.81 254 HIS A C 1
ATOM 1960 O O . HIS A 1 254 ? 5.244 -14.486 -7.312 1.00 96.81 254 HIS A O 1
ATOM 1966 N N . ARG A 1 255 ? 6.361 -15.808 -5.896 1.00 95.38 255 ARG A N 1
ATOM 1967 C CA . ARG A 1 255 ? 5.465 -16.971 -6.013 1.00 95.38 255 ARG A CA 1
ATOM 1968 C C . ARG A 1 255 ? 4.255 -16.919 -5.093 1.00 95.38 255 ARG A C 1
ATOM 1970 O O . ARG A 1 255 ? 3.420 -17.822 -5.175 1.00 95.38 255 ARG A O 1
ATOM 1977 N N . TYR A 1 256 ? 4.186 -15.941 -4.194 1.00 96.31 256 TYR A N 1
ATOM 1978 C CA . TYR A 1 256 ? 2.993 -15.758 -3.380 1.00 96.31 256 TYR A CA 1
ATOM 1979 C C . TYR A 1 256 ? 1.796 -15.455 -4.256 1.00 96.31 256 TYR A C 1
ATOM 1981 O O . TYR A 1 256 ? 1.919 -14.918 -5.359 1.00 96.31 256 TYR A O 1
ATOM 1989 N N . LYS A 1 257 ? 0.633 -15.852 -3.760 1.00 95.94 257 LYS A N 1
ATOM 1990 C CA . LYS A 1 257 ? -0.620 -15.720 -4.485 1.00 95.94 257 LYS A CA 1
ATOM 1991 C C . LYS A 1 257 ? -1.636 -14.997 -3.616 1.00 95.94 257 LYS A C 1
ATOM 1993 O O . LYS A 1 257 ? -1.574 -15.145 -2.398 1.00 95.94 257 LYS A O 1
ATOM 1998 N N . PRO A 1 258 ? -2.583 -14.259 -4.212 1.00 97.06 258 PRO A N 1
ATOM 1999 C CA . PRO A 1 258 ? -3.676 -13.646 -3.471 1.00 97.06 258 PRO A CA 1
ATOM 2000 C C . PRO A 1 258 ? -4.375 -14.622 -2.522 1.00 97.06 258 PRO A C 1
ATOM 2002 O O . PRO A 1 258 ? -4.639 -14.265 -1.380 1.00 97.06 258 PRO A O 1
ATOM 2005 N N . GLU A 1 259 ? -4.607 -15.866 -2.958 1.00 96.00 259 GLU A N 1
ATOM 2006 C CA . GLU A 1 259 ? -5.275 -16.911 -2.171 1.00 96.00 259 GLU A CA 1
ATOM 2007 C C . GLU A 1 259 ? -4.553 -17.250 -0.852 1.00 96.00 259 GLU A C 1
ATOM 2009 O O . GLU A 1 259 ? -5.164 -17.784 0.068 1.00 96.00 259 GLU A O 1
ATOM 2014 N N . ASP A 1 260 ? -3.277 -16.880 -0.702 1.00 96.00 260 ASP A N 1
ATOM 2015 C CA . ASP A 1 260 ? -2.567 -17.015 0.572 1.00 96.00 260 ASP A CA 1
ATOM 2016 C C . ASP A 1 260 ? -3.185 -16.156 1.694 1.00 96.00 260 ASP A C 1
ATOM 2018 O O . ASP A 1 260 ? -3.013 -16.475 2.870 1.00 96.00 260 ASP A O 1
ATOM 2022 N N . TRP A 1 261 ? -3.910 -15.092 1.326 1.00 96.69 261 TRP A N 1
ATOM 2023 C CA . TRP A 1 261 ? -4.629 -14.168 2.212 1.00 96.69 261 TRP A CA 1
ATOM 2024 C C . TRP A 1 261 ? -6.123 -14.476 2.329 1.00 96.69 261 TRP A C 1
ATOM 2026 O O . TRP A 1 261 ? -6.883 -13.661 2.853 1.00 96.69 261 TRP A O 1
ATOM 2036 N N . GLU A 1 262 ? -6.574 -15.636 1.856 1.00 95.62 262 GLU A N 1
ATOM 2037 C CA . GLU A 1 262 ? -7.929 -16.090 2.148 1.00 95.62 262 GLU A CA 1
ATOM 2038 C C . GLU A 1 262 ? -8.096 -16.290 3.658 1.00 95.62 262 GLU A C 1
ATOM 2040 O O . GLU A 1 262 ? -7.195 -16.792 4.337 1.00 95.62 262 GLU A O 1
ATOM 2045 N N . VAL A 1 263 ? -9.227 -15.844 4.205 1.00 94.81 263 VAL A N 1
ATOM 2046 C CA . VAL A 1 263 ? -9.513 -15.978 5.635 1.00 94.81 263 VAL A CA 1
ATOM 2047 C C . VAL A 1 263 ? -9.707 -17.458 5.947 1.00 94.81 263 VAL A C 1
ATOM 2049 O O . VAL A 1 263 ? -10.531 -18.133 5.339 1.00 94.81 263 VAL A O 1
ATOM 2052 N N . SER A 1 264 ? -8.929 -17.967 6.898 1.00 93.62 264 SER A N 1
ATOM 2053 C CA . SER A 1 264 ? -9.026 -19.352 7.349 1.00 93.62 264 SER A CA 1
ATOM 2054 C C . SER A 1 264 ? -10.369 -19.599 8.031 1.00 93.62 264 SER A C 1
ATOM 2056 O O . SER A 1 264 ? -10.809 -18.774 8.831 1.00 93.62 264 SER A O 1
ATOM 2058 N N . GLU A 1 265 ? -10.952 -20.783 7.832 1.00 90.56 265 GLU A N 1
ATOM 2059 C CA . GLU A 1 265 ? -12.135 -21.263 8.568 1.00 90.56 265 GLU A CA 1
ATOM 2060 C C . GLU A 1 265 ? -11.939 -21.242 10.093 1.00 90.56 265 GLU A C 1
ATOM 2062 O O . GLU A 1 265 ? -12.894 -21.145 10.858 1.00 90.56 265 GLU A O 1
ATOM 2067 N N . THR A 1 266 ? -10.684 -21.302 10.546 1.00 89.25 266 THR A N 1
ATOM 2068 C CA . THR A 1 266 ? -10.319 -21.209 11.965 1.00 89.25 266 THR A CA 1
ATOM 2069 C C . THR A 1 266 ? -10.301 -19.779 12.505 1.00 89.25 266 THR A C 1
ATOM 2071 O O . THR A 1 266 ? -10.118 -19.590 13.708 1.00 89.25 266 THR A O 1
ATOM 2074 N N . SER A 1 2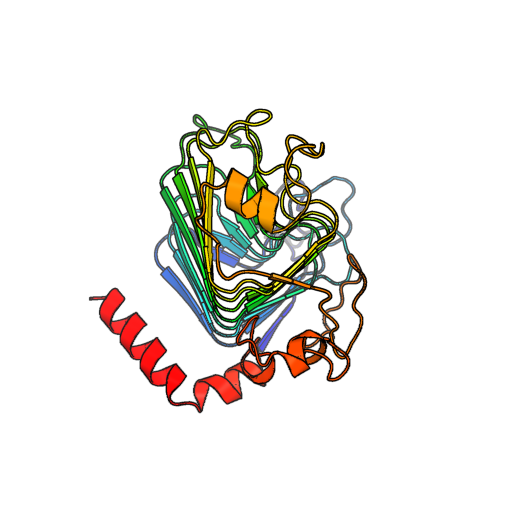67 ? -10.453 -18.759 11.654 1.00 91.50 267 SER A N 1
ATOM 2075 C CA . SER A 1 267 ? -10.521 -17.372 12.105 1.00 91.50 267 SER A CA 1
ATOM 2076 C C . SER A 1 267 ? -11.859 -17.112 12.808 1.00 91.50 267 SER A C 1
ATOM 2078 O O . SER A 1 267 ? -12.913 -17.437 12.256 1.00 91.50 267 SER A O 1
ATOM 2080 N N . PRO A 1 268 ? -11.863 -16.442 13.977 1.00 90.94 268 PRO A N 1
ATOM 2081 C CA . PRO A 1 268 ? -13.101 -16.048 14.660 1.00 90.94 268 PRO A CA 1
ATOM 2082 C C . PRO A 1 268 ? -14.003 -15.141 13.804 1.00 90.94 268 PRO A C 1
ATOM 2084 O O . PRO A 1 268 ? -15.202 -15.031 14.057 1.00 90.94 268 PRO A O 1
ATOM 2087 N N . LEU A 1 269 ? -13.444 -14.510 12.769 1.00 91.88 269 LEU A N 1
ATOM 2088 C CA . LEU A 1 269 ? -14.158 -13.632 11.849 1.00 91.88 269 LEU A CA 1
ATOM 2089 C C . LEU A 1 269 ? -15.109 -14.384 10.912 1.00 91.88 269 LEU A C 1
ATOM 2091 O O . LEU A 1 269 ? -16.136 -13.823 10.535 1.00 91.88 269 LEU A O 1
ATOM 2095 N N . VAL A 1 270 ? -14.822 -15.652 10.589 1.00 86.44 270 VAL A N 1
ATOM 2096 C CA . VAL A 1 270 ? -15.694 -16.481 9.735 1.00 86.44 270 VAL A CA 1
ATOM 2097 C C . VAL A 1 270 ? -17.045 -16.703 10.408 1.00 86.44 270 VAL A C 1
ATOM 2099 O O . VAL A 1 270 ? -18.086 -16.560 9.773 1.00 86.44 270 VAL A O 1
ATOM 2102 N N . ILE A 1 271 ? -17.043 -16.953 11.720 1.00 81.19 271 ILE A N 1
ATOM 2103 C CA . ILE A 1 271 ? -18.266 -17.152 12.514 1.00 81.19 271 ILE A CA 1
ATOM 2104 C C . ILE A 1 271 ? -19.123 -15.879 12.540 1.00 81.19 271 ILE A C 1
ATOM 2106 O O . ILE A 1 271 ? -20.349 -15.958 12.592 1.00 81.19 271 ILE A O 1
ATOM 2110 N N . ARG A 1 272 ? -18.494 -14.699 12.493 1.00 83.00 272 ARG A N 1
ATOM 2111 C CA . ARG A 1 272 ? -19.205 -13.414 12.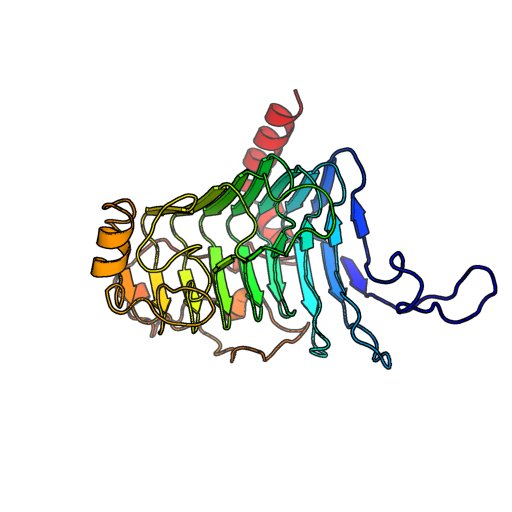505 1.00 83.00 272 ARG A CA 1
ATOM 2112 C C . ARG A 1 272 ? -19.810 -13.038 11.152 1.00 83.00 272 ARG A C 1
ATOM 2114 O O . ARG A 1 272 ? -20.653 -12.146 11.125 1.00 83.00 272 ARG A O 1
ATOM 2121 N N . GLY A 1 273 ? -19.389 -13.677 10.056 1.00 81.44 273 GLY A N 1
ATOM 2122 C CA . GLY A 1 273 ? -19.905 -13.397 8.712 1.00 81.44 273 GLY A CA 1
ATOM 2123 C C . GLY A 1 273 ? -19.718 -11.942 8.270 1.00 81.44 273 GLY A C 1
ATOM 2124 O O . GLY A 1 273 ? -20.559 -11.412 7.549 1.00 81.44 273 GLY A O 1
ATOM 2125 N N . LEU A 1 274 ? -18.663 -11.277 8.751 1.00 85.75 274 LEU A N 1
ATOM 2126 C CA . LEU A 1 274 ? -18.367 -9.892 8.389 1.00 85.75 274 LEU A CA 1
ATOM 2127 C C . LEU A 1 274 ? -17.869 -9.830 6.937 1.00 85.75 274 LEU A C 1
ATOM 2129 O O . LEU A 1 274 ? -17.062 -10.663 6.529 1.00 85.75 274 LEU A O 1
ATOM 2133 N N . ASP A 1 275 ? -18.316 -8.826 6.182 1.00 91.19 275 ASP A N 1
ATOM 2134 C CA . ASP A 1 275 ? -17.772 -8.514 4.855 1.00 91.19 275 ASP A CA 1
ATOM 2135 C C . ASP A 1 275 ? -16.602 -7.538 5.022 1.00 91.19 275 ASP A C 1
ATOM 2137 O O . ASP A 1 275 ? -16.802 -6.386 5.414 1.00 91.19 275 ASP A O 1
ATOM 2141 N N . PHE A 1 276 ? -15.378 -8.021 4.816 1.00 94.69 276 PHE A N 1
ATOM 2142 C CA . PHE A 1 276 ? -14.148 -7.257 5.008 1.00 94.69 276 PHE A CA 1
ATOM 2143 C C . PHE A 1 276 ? -13.006 -7.816 4.162 1.00 94.69 276 PHE A C 1
ATOM 2145 O O . PHE A 1 276 ? -13.006 -8.978 3.754 1.00 94.69 276 PHE A O 1
ATOM 2152 N N . GLY A 1 277 ? -11.969 -6.998 4.006 1.00 96.69 277 GLY A N 1
ATOM 2153 C CA . GLY A 1 277 ? -10.763 -7.355 3.283 1.00 96.69 277 GLY A CA 1
ATOM 2154 C C . GLY A 1 277 ? -11.003 -7.500 1.785 1.00 96.69 277 GLY A C 1
ATOM 2155 O O . GLY A 1 277 ? -12.112 -7.348 1.275 1.00 96.69 277 GLY A O 1
ATOM 2156 N N . ALA A 1 278 ? -9.914 -7.773 1.080 1.00 97.00 278 ALA A N 1
ATOM 2157 C CA . ALA A 1 278 ? -9.954 -8.025 -0.348 1.00 97.00 278 ALA A CA 1
ATOM 2158 C C . ALA A 1 278 ? -10.441 -9.443 -0.628 1.00 97.00 278 ALA A C 1
ATOM 2160 O O . ALA A 1 278 ? -10.126 -10.368 0.122 1.00 97.00 278 ALA A O 1
ATOM 2161 N N . LYS A 1 279 ? -11.133 -9.626 -1.751 1.00 94.75 279 LYS A N 1
ATOM 2162 C CA . LYS A 1 279 ? -11.609 -10.909 -2.272 1.00 94.75 279 LYS A CA 1
ATOM 2163 C C . LYS A 1 279 ? -10.487 -11.564 -3.078 1.00 94.75 279 LYS A C 1
ATOM 2165 O O . LYS A 1 279 ? -10.299 -11.236 -4.249 1.00 94.75 279 LYS A O 1
ATOM 2170 N N . PRO A 1 280 ? -9.742 -12.542 -2.531 1.00 95.00 280 PRO A N 1
ATOM 2171 C CA . PRO A 1 280 ? -8.508 -13.003 -3.168 1.00 95.00 280 PRO A CA 1
ATOM 2172 C C . PRO A 1 280 ? -8.705 -13.562 -4.583 1.00 95.00 280 PRO A C 1
ATOM 2174 O O . PRO A 1 280 ? -7.850 -13.399 -5.451 1.00 95.00 280 PRO A O 1
ATOM 2177 N N . ALA A 1 281 ? -9.867 -14.165 -4.850 1.00 93.38 281 ALA A N 1
ATOM 2178 C CA . ALA A 1 281 ? -10.194 -14.760 -6.142 1.00 93.38 281 ALA A CA 1
ATOM 2179 C C . ALA A 1 281 ? -10.226 -13.750 -7.308 1.00 93.38 281 ALA A C 1
ATOM 2181 O O . ALA A 1 281 ? -9.987 -14.151 -8.455 1.00 93.38 281 ALA A O 1
ATOM 2182 N N . SER A 1 282 ? -10.526 -12.473 -7.035 1.00 92.50 282 SER A N 1
ATOM 2183 C CA . SER A 1 282 ? -10.566 -11.379 -8.016 1.00 92.50 282 SER A CA 1
ATOM 2184 C C . SER A 1 282 ? -9.299 -10.536 -8.033 1.00 92.50 282 SER A C 1
ATOM 2186 O O . SER A 1 282 ? -9.218 -9.643 -8.868 1.00 92.50 282 SER A O 1
ATOM 2188 N N . VAL A 1 283 ? -8.304 -10.809 -7.188 1.00 96.94 283 VAL A N 1
ATOM 2189 C CA . VAL A 1 283 ? -7.120 -9.957 -7.011 1.00 96.94 283 VAL A CA 1
ATOM 2190 C C . VAL A 1 283 ? -5.942 -10.393 -7.887 1.00 96.94 283 VAL A C 1
ATOM 2192 O O . VAL A 1 283 ? -5.735 -11.570 -8.173 1.00 96.94 283 VAL A O 1
ATOM 2195 N N . GLY A 1 284 ? -5.140 -9.419 -8.312 1.00 96.75 284 GLY A N 1
ATOM 2196 C CA . GLY A 1 284 ? -3.867 -9.608 -8.994 1.00 96.75 284 GLY A CA 1
ATOM 2197 C C . GLY A 1 284 ? -3.978 -9.919 -10.486 1.00 96.75 284 GLY A C 1
ATOM 2198 O O . GLY A 1 284 ? -5.060 -10.085 -11.065 1.00 96.75 284 GLY A O 1
ATOM 2199 N N . ALA A 1 285 ? -2.807 -9.977 -11.117 1.00 95.81 285 ALA A N 1
ATOM 2200 C CA . ALA A 1 285 ? -2.647 -10.309 -12.524 1.00 95.81 285 ALA A CA 1
ATOM 2201 C C . ALA A 1 285 ? -2.930 -11.794 -12.811 1.00 95.81 285 ALA A C 1
ATOM 2203 O O . ALA A 1 285 ? -2.915 -12.652 -11.929 1.00 95.81 285 ALA A O 1
ATOM 2204 N N . GLY A 1 286 ? -3.164 -12.121 -14.085 1.00 93.38 286 GLY A N 1
ATOM 2205 C CA . GLY A 1 286 ? -3.379 -13.504 -14.519 1.00 93.38 286 GLY A CA 1
ATOM 2206 C C . GLY A 1 286 ? -4.780 -14.022 -14.185 1.00 93.38 286 GLY A C 1
ATOM 2207 O O . GLY A 1 286 ? -5.759 -13.583 -14.793 1.00 93.38 286 GLY A O 1
ATOM 2208 N N . ALA A 1 287 ? -4.879 -14.992 -13.271 1.00 91.31 287 ALA A N 1
ATOM 2209 C CA . ALA A 1 287 ? -6.138 -15.680 -12.972 1.00 91.31 287 ALA A CA 1
ATOM 2210 C C . ALA A 1 287 ? -7.187 -14.742 -12.352 1.00 91.31 287 ALA A C 1
ATOM 2212 O O . ALA A 1 287 ? -8.332 -14.747 -12.806 1.00 91.31 287 ALA A O 1
ATOM 2213 N N . GLY A 1 288 ? -6.791 -13.895 -11.392 1.00 90.56 288 GLY A N 1
ATOM 2214 C CA . GLY A 1 288 ? -7.669 -12.884 -10.792 1.00 90.56 288 GLY A CA 1
ATOM 2215 C C . GLY A 1 288 ? -8.253 -11.937 -11.838 1.00 90.56 288 GLY A C 1
ATOM 2216 O O . GLY A 1 288 ? -9.472 -11.808 -11.947 1.00 90.56 288 GLY A O 1
ATOM 2217 N N . PHE A 1 289 ? -7.399 -11.392 -12.713 1.00 94.75 289 PHE A N 1
ATOM 2218 C CA . PHE A 1 289 ? -7.845 -10.564 -13.838 1.00 94.75 289 PHE A CA 1
ATOM 2219 C C . PHE A 1 289 ? -8.819 -11.291 -14.766 1.00 94.75 289 PHE A C 1
ATOM 2221 O O . PHE A 1 289 ? -9.833 -10.727 -15.166 1.00 94.75 289 PHE A O 1
ATOM 2228 N N . SER A 1 290 ? -8.523 -12.544 -15.116 1.00 92.50 290 SER A N 1
ATOM 2229 C CA . SER A 1 290 ? -9.360 -13.327 -16.033 1.00 92.50 290 SER A CA 1
ATOM 2230 C C . SER A 1 290 ? -10.756 -13.567 -15.449 1.00 92.50 290 SER A C 1
ATOM 2232 O O . SER A 1 290 ? -11.752 -13.443 -16.166 1.00 92.50 290 SER A O 1
ATOM 2234 N N . ARG A 1 291 ? -10.836 -13.845 -14.139 1.00 91.25 291 ARG A N 1
ATOM 2235 C CA . ARG A 1 291 ? -12.102 -13.974 -13.403 1.00 91.25 291 ARG A CA 1
ATOM 2236 C C . ARG A 1 291 ? -12.852 -12.645 -13.348 1.00 91.25 291 ARG A C 1
ATOM 2238 O O . ARG A 1 291 ? -14.014 -12.599 -13.744 1.00 91.25 291 ARG A O 1
ATOM 2245 N N . PHE A 1 292 ? -12.184 -11.560 -12.949 1.00 91.19 292 PHE A N 1
ATOM 2246 C CA . PHE A 1 292 ? -12.807 -10.239 -12.857 1.00 91.19 292 PHE A CA 1
ATOM 2247 C C . PHE A 1 292 ? -13.335 -9.757 -14.211 1.00 91.19 292 PHE A C 1
ATOM 2249 O O . PHE A 1 292 ? -14.500 -9.382 -14.319 1.00 91.19 292 PHE A O 1
ATOM 2256 N N . ARG A 1 293 ? -12.522 -9.853 -15.269 1.00 91.25 293 ARG A N 1
ATOM 2257 C CA . ARG A 1 293 ? -12.881 -9.448 -16.636 1.00 91.25 293 ARG A CA 1
ATOM 2258 C C . ARG A 1 293 ? -14.090 -10.201 -17.197 1.00 91.25 293 ARG A C 1
ATOM 2260 O O . ARG A 1 293 ? -14.790 -9.668 -18.053 1.00 91.25 293 ARG A O 1
ATOM 2267 N N . SER A 1 294 ? -14.326 -11.424 -16.727 1.00 88.31 294 SER A N 1
ATOM 2268 C CA . SER A 1 294 ? -15.477 -12.244 -17.126 1.00 88.31 294 SER A CA 1
ATOM 2269 C C . SER A 1 294 ? -16.744 -11.943 -16.311 1.00 88.31 294 SER A C 1
ATOM 2271 O O . SER A 1 294 ? -17.807 -12.475 -16.619 1.00 88.31 294 SER A O 1
ATOM 2273 N N . SER A 1 295 ? -16.647 -11.109 -15.272 1.00 88.50 295 SER A N 1
ATOM 2274 C CA . SER A 1 295 ? -17.758 -10.750 -14.388 1.00 88.50 295 SER A CA 1
ATOM 2275 C C . SER A 1 295 ? -18.488 -9.479 -14.840 1.00 88.50 295 SER A C 1
ATOM 2277 O O . SER A 1 295 ? -17.950 -8.653 -15.581 1.00 88.50 295 SER A O 1
ATOM 2279 N N . ILE A 1 296 ? -19.711 -9.282 -14.335 1.00 86.31 296 ILE A N 1
ATOM 2280 C CA . ILE A 1 296 ? -20.499 -8.054 -14.557 1.00 86.31 296 ILE A CA 1
ATOM 2281 C C . ILE A 1 296 ? -19.779 -6.820 -13.986 1.00 86.31 296 ILE A C 1
ATOM 2283 O O . ILE A 1 296 ? -19.834 -5.746 -14.588 1.00 86.31 296 ILE A O 1
ATOM 2287 N N . LEU A 1 297 ? -19.021 -6.992 -12.899 1.00 85.19 297 LEU A N 1
ATOM 2288 C CA . LEU A 1 297 ? -18.292 -5.918 -12.219 1.00 85.19 297 LEU A CA 1
ATOM 2289 C C . LEU A 1 297 ? -17.264 -5.233 -13.133 1.00 85.19 297 LEU A C 1
ATOM 2291 O O . LEU A 1 297 ? -17.036 -4.030 -13.020 1.00 85.19 297 LEU A O 1
ATOM 2295 N N . TYR A 1 298 ? -16.678 -5.957 -14.094 1.00 86.81 298 TYR A N 1
ATOM 2296 C CA . TYR A 1 298 ? -15.767 -5.348 -15.068 1.00 86.81 298 TYR A CA 1
ATOM 2297 C C . TYR A 1 298 ? -16.490 -4.361 -15.990 1.00 86.81 298 TYR A C 1
ATOM 2299 O O . TYR A 1 298 ? -15.945 -3.307 -16.324 1.00 86.81 298 TYR A O 1
ATOM 2307 N N . ASN A 1 299 ? -17.732 -4.661 -16.380 1.00 85.12 299 ASN A N 1
ATOM 2308 C CA . ASN A 1 299 ? -18.531 -3.745 -17.192 1.00 85.12 299 ASN A CA 1
ATOM 2309 C C . ASN A 1 299 ? -18.893 -2.485 -16.404 1.00 85.12 299 ASN A C 1
ATOM 2311 O O . ASN A 1 299 ? -18.764 -1.385 -16.939 1.00 85.12 299 ASN A O 1
ATOM 2315 N N . GLU A 1 300 ? -19.286 -2.626 -15.139 1.00 84.06 300 GLU A N 1
ATOM 2316 C CA . GLU A 1 300 ? -19.575 -1.495 -14.249 1.00 84.06 300 GLU A CA 1
ATOM 2317 C C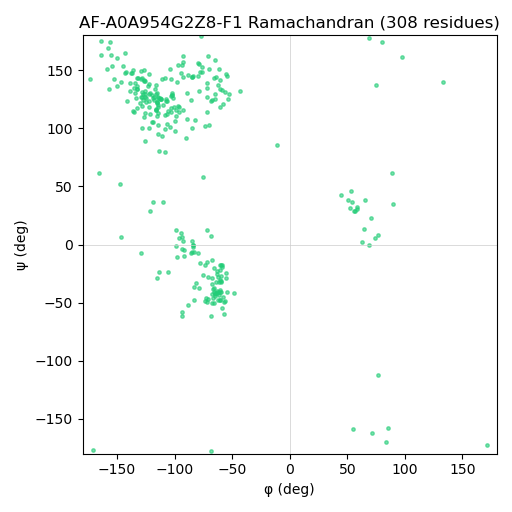 . GLU A 1 300 ? -18.342 -0.609 -14.053 1.00 84.06 300 GLU A C 1
ATOM 2319 O O . GLU A 1 300 ? -18.405 0.609 -14.250 1.00 84.06 300 GLU A O 1
ATOM 2324 N N . TRP A 1 301 ? -17.192 -1.226 -13.766 1.00 83.94 301 TRP A N 1
ATOM 2325 C CA . TRP A 1 301 ? -15.915 -0.528 -13.672 1.00 83.94 301 TRP A CA 1
ATOM 2326 C C . TRP A 1 301 ? -15.607 0.231 -14.965 1.00 83.94 301 TRP A C 1
ATOM 2328 O O . TRP A 1 301 ? -15.327 1.430 -14.929 1.00 83.94 301 TRP A O 1
ATOM 2338 N N . LYS A 1 302 ? -15.735 -0.425 -16.124 1.00 84.56 302 LYS A N 1
ATOM 2339 C CA . LYS A 1 302 ? -15.477 0.188 -17.433 1.00 84.56 302 LYS A CA 1
ATOM 2340 C C . LYS A 1 302 ? -16.398 1.381 -17.698 1.00 84.56 302 LYS A C 1
ATOM 2342 O O . LYS A 1 302 ? -15.928 2.406 -18.190 1.00 84.56 302 LYS A O 1
ATOM 2347 N N . GLN A 1 303 ? -17.682 1.290 -17.348 1.00 83.69 303 GLN A N 1
ATOM 2348 C CA . GLN A 1 303 ? -18.620 2.411 -17.480 1.00 83.69 303 GLN A CA 1
ATOM 2349 C C . GLN A 1 303 ? -18.245 3.581 -16.568 1.00 83.69 303 GLN A C 1
ATOM 2351 O O . GLN A 1 303 ? -18.234 4.726 -17.022 1.00 83.69 303 GLN A O 1
ATOM 2356 N N . LYS A 1 304 ? -17.850 3.310 -15.318 1.00 81.19 304 LYS A N 1
ATOM 2357 C CA . LYS A 1 304 ? -17.358 4.338 -14.389 1.00 81.19 304 LYS A CA 1
ATOM 2358 C C . LYS A 1 304 ? -16.122 5.054 -14.940 1.00 81.19 304 LYS A C 1
ATOM 2360 O O . LYS A 1 304 ? -16.039 6.278 -14.860 1.00 81.19 304 LYS A O 1
ATOM 2365 N N . GLN A 1 305 ? -15.191 4.319 -15.557 1.00 77.44 305 GLN A N 1
ATOM 2366 C CA . GLN A 1 305 ? -14.013 4.922 -16.190 1.00 77.44 305 GLN A CA 1
ATOM 2367 C C . GLN A 1 305 ? -14.376 5.805 -17.389 1.00 77.44 305 GLN A C 1
ATOM 2369 O O . GLN A 1 305 ? -13.811 6.887 -17.534 1.00 77.44 305 GLN A O 1
ATOM 2374 N N . LEU A 1 306 ? -15.323 5.372 -18.229 1.00 77.25 306 LEU A N 1
ATOM 2375 C CA . LEU A 1 306 ? -15.796 6.160 -19.372 1.00 77.25 306 LEU A CA 1
ATOM 2376 C C . LEU A 1 306 ? -16.537 7.426 -18.935 1.00 77.25 306 LEU A C 1
ATOM 2378 O O . LEU A 1 306 ? -16.377 8.464 -19.570 1.00 77.25 306 LEU A O 1
ATOM 2382 N N . ALA A 1 307 ? -17.328 7.352 -17.864 1.00 78.56 307 ALA A N 1
ATOM 2383 C CA . ALA A 1 307 ? -18.016 8.509 -17.302 1.00 78.56 307 ALA A CA 1
ATOM 2384 C C . ALA A 1 307 ? -17.028 9.544 -16.746 1.00 78.56 307 ALA A C 1
ATOM 2386 O O . ALA A 1 307 ? -17.197 10.727 -16.998 1.00 78.56 307 ALA A O 1
ATOM 2387 N N . ALA A 1 308 ? -15.970 9.102 -16.059 1.00 72.19 308 ALA A N 1
ATOM 2388 C CA . ALA A 1 308 ? -14.948 9.990 -15.500 1.00 72.19 308 ALA A CA 1
ATOM 2389 C C . ALA A 1 308 ? -14.014 10.622 -16.552 1.00 72.19 308 ALA A C 1
ATOM 2391 O O . ALA A 1 308 ? -13.258 11.534 -16.228 1.00 72.19 308 ALA A O 1
ATOM 2392 N N . ALA A 1 309 ? -14.002 10.103 -17.783 1.00 69.00 309 ALA A N 1
ATOM 2393 C CA . ALA A 1 309 ? -13.191 10.626 -18.882 1.00 69.00 309 ALA A CA 1
ATOM 2394 C C . ALA A 1 309 ? -13.928 11.665 -19.751 1.00 69.00 309 ALA A C 1
ATOM 2396 O O . ALA A 1 309 ? -13.293 12.269 -20.617 1.00 69.00 309 ALA A O 1
ATOM 2397 N N . LYS A 1 310 ? -15.243 11.827 -19.559 1.00 57.81 310 LYS A N 1
ATOM 2398 C CA . LYS A 1 310 ? -16.085 12.834 -20.220 1.00 57.81 310 LYS A CA 1
ATOM 2399 C C . LYS A 1 310 ? -16.178 14.091 -19.368 1.00 57.81 310 LYS A C 1
ATOM 2401 O O . LYS A 1 310 ? -16.240 15.174 -19.984 1.00 57.81 310 LYS A O 1
#

Secondary structure (DSSP, 8-state):
-EEE----B-TTSSBP-TTT-GGGS-SEEE-SSEEEEES-EEE--PPP-SS---EEEEEESSSEEEEES-EEE-SS-S-EEEEEE-S-EEEEEES-EEE-SSEEEEEE--SEEEEEEES-EEEEEEEEEEEPPSSS-S--EEEEEEES-EEEEEEEEEE-S--SEEEEEEES-EEEEEEEETB--SSTT--TTEEEEEES-EEEEEEEEEETTEE-TT--SHHHHHHHHTSS-TT-EE----BSS---TT---TT--GGGGSBPTTSHHHHHT---S--GGG-STTHHHHHHHTSHHHHHHHHHHHHHT-

Radius of gyration: 18.85 Å; Cα contacts (8 Å, |Δi|>4): 900; chains: 1; bounding box: 49×45×50 Å

Foldseek 3Di:
DEAEQDQAADPVRHGDALVPDVVSQEDEEAQEEEDEEAQYEYEYEDDDDPDQGAHEHYEYNYEEYEYFQAEYFYANQSAYADYEYQEAYAYEHEQEEYWEHQEPYEYEQYAEHEYEYELYEAAYAEYYAYDHRPDDAQEYAYEYHAYQAEAEHAEHDAYDLGHQAYEYEYEQAEHQYQEDEQQQDNDQLDCHRYAYAYEAYEDNYQAYYHHPNDGRPQQGAPVSVCVSRPNRYVHYHYFDFDFPADDDHPRTDPPDALNSRHTDPPGPVVVVVGRHHHDRQLHHHDRNSVVCCPDPVVVVVVVVVVVVVD

Mean predicted aligned error: 4.64 Å

Solvent-accessible surface area (backbone atoms only — not comparable to full-atom values): 15184 Å² total; per-residue (Å²): 96,75,51,69,59,71,92,52,58,43,99,84,70,44,73,55,52,58,92,81,37,73,79,71,34,41,79,43,74,39,62,60,60,74,50,78,47,71,28,40,28,35,41,42,54,69,75,93,60,103,59,94,65,88,34,25,45,30,37,32,59,21,38,26,48,36,37,35,11,24,23,39,26,18,46,76,77,68,42,33,21,46,32,34,33,61,33,42,29,68,24,42,38,31,19,23,30,36,31,25,27,51,15,40,31,34,34,34,30,38,49,59,29,39,42,38,38,30,36,19,40,42,33,16,36,23,38,40,32,38,44,76,57,92,71,73,81,50,57,4,39,40,38,40,39,39,30,24,23,28,38,35,23,49,29,41,33,38,34,52,81,41,46,47,32,41,38,38,37,38,31,17,24,28,38,45,21,49,19,41,13,26,21,50,30,71,45,84,97,42,58,71,50,44,47,56,36,36,35,41,27,39,37,30,58,72,39,51,33,13,36,83,75,38,73,37,89,79,29,75,48,55,66,38,43,20,56,71,54,67,62,37,31,79,68,39,45,66,49,70,80,40,40,66,43,89,72,60,74,86,68,36,43,76,84,66,55,51,62,39,64,33,74,22,86,86,15,70,53,58,82,68,67,68,77,56,24,32,58,32,72,42,21,12,32,56,65,10,25,54,51,36,65,73,36,72,65,40,55,55,51,51,51,54,54,55,60,76,73,107